Protein AF-A0A7Y5QL45-F1 (afdb_monomer)

Mean predicted aligned error: 9.16 Å

Solvent-accessible surface area (backbone atoms only — not comparable to full-atom values): 11587 Å² total; per-residue (Å²): 130,84,56,70,65,58,54,52,50,51,52,51,60,65,32,48,91,82,29,53,49,67,50,59,73,79,73,58,54,36,65,55,44,26,51,52,51,52,50,50,47,42,29,42,27,59,78,47,88,50,59,31,36,39,35,44,42,67,64,98,77,56,97,86,54,50,72,44,35,47,50,32,40,52,54,44,50,58,53,34,36,78,51,25,42,27,67,47,71,45,76,76,50,79,38,26,36,40,34,33,40,23,59,52,48,42,42,74,65,44,77,80,76,91,76,74,81,92,69,88,77,52,67,63,59,51,49,53,51,49,55,54,55,70,70,45,56,71,67,46,44,52,45,40,50,54,44,24,48,53,57,44,41,76,74,71,46,89,78,76,51,71,66,59,39,51,54,39,31,52,53,52,47,53,59,51,61,75,25,54,69,98,70,81,63,66,66,62,51,48,37,54,36,44,55,49,37,45,50,55,54,54,67,72,77,111

Nearest PDB structures (foldseek):
  1tig-assembly1_A  TM=4.987E-01  e=1.206E+00  Geobacillus stearothermophilus
  6ee1-assembly1_D  TM=6.533E-01  e=3.342E+00  Mycobacterium tuberculosis CDC1551
  6ee1-assembly1_A  TM=6.528E-01  e=4.141E+00  Mycobacterium tuberculosis CDC1551
  7oyc-assembly1_K2  TM=4.279E-01  e=2.296E+00  Xenopus laevis
  7lrd-assembly1_A  TM=4.671E-01  e=2.556E+00  Homo sapiens

Radius of gyration: 19.44 Å; Cα contacts (8 Å, |Δi|>4): 230; chains: 1; bounding box: 44×32×59 Å

Foldseek 3Di:
DPDPVVVVVVVCVQAPDLLEAEPVPPLDFLVVLLVCLLLSLLLDLLVDFFKGKYAQDAPDDDDRCSVSNVVSNVVSQVVCCLQQQFVDWDAPDHRMIITGGGHPLSNLLRPDPPPDDDDDPDPVVVVVLVVVLVPADPLLNVLLLVLLVLNVVVVVDPDDDPVSSVVSSSVSCVSSQSNDDPDDDRNVSSSSSSVRNVVVSVVVVD

Secondary structure (DSSP, 8-state):
---HHHHHHHHHHHT-SS-EEE-STT---HHHHHHHHHHHHHHHHHH--SEEEEE---SS--TT-HHHHHHHHHHHHHHHHTTTSEEEEEEEETTEEEEEEPPHHHHHHSPP-------S-HHHHHHHHHHHHHTS-HHHHHHHHHHHHHHHHHTT-SS--HHHHHHHHHHHHHHHHTT--SSS-HHHHHHHHHHHHHHHHHTTT-

pLDDT: mean 80.97, std 14.89, range [36.94, 95.88]

Sequence (206 aa):
MPDANALRALERLRFAGGRTLNLRTGLPTGDEAALRVDRWLRTKQVELSGDVLIITGRGASSLGGVPVIRESTRRVLNRLRRAGVVASYGENTPGSFVVTLAPLRDLLQAPRRRGARHTDPGAAVHADVAGAIDGLKSETLAGLRALALRAIEALGVRQPTADMVNAEMQRQFTLLASSAPGSGDPDRWLADAIARARREFEDSLA

Structure (mmCIF, N/CA/C/O backbone):
data_AF-A0A7Y5QL45-F1
#
_entry.id   AF-A0A7Y5QL45-F1
#
loop_
_atom_site.group_PDB
_atom_site.id
_atom_site.type_symbol
_atom_site.label_atom_id
_atom_site.label_alt_id
_atom_site.label_comp_id
_atom_site.label_asym_id
_atom_site.label_entity_id
_atom_site.label_seq_id
_atom_site.pdbx_PDB_ins_code
_atom_site.Cartn_x
_atom_site.Cartn_y
_atom_site.Cartn_z
_atom_site.occupancy
_atom_site.B_iso_or_equiv
_atom_site.auth_seq_id
_atom_site.auth_comp_id
_atom_site.auth_asym_id
_atom_site.auth_atom_id
_atom_site.pdbx_PDB_model_num
ATOM 1 N N . MET A 1 1 ? -5.826 -17.397 -34.651 1.00 48.81 1 MET A N 1
ATOM 2 C CA . MET A 1 1 ? -4.751 -16.650 -33.962 1.00 48.81 1 MET A CA 1
ATOM 3 C C . MET A 1 1 ? -5.301 -15.268 -33.652 1.00 48.81 1 MET A C 1
ATOM 5 O O . MET A 1 1 ? -5.690 -14.607 -34.607 1.00 48.81 1 MET A O 1
ATOM 9 N N . PRO A 1 2 ? -5.454 -14.861 -32.380 1.00 53.34 2 PRO A N 1
ATOM 10 C CA . PRO A 1 2 ? -5.863 -13.492 -32.070 1.00 53.34 2 PRO A CA 1
ATOM 11 C C . PRO A 1 2 ? -4.857 -12.499 -32.668 1.00 53.34 2 PRO A C 1
ATOM 13 O O . PRO A 1 2 ? -3.651 -12.745 -32.641 1.00 53.34 2 PRO A O 1
ATOM 16 N N . ASP A 1 3 ? -5.363 -11.408 -33.243 1.00 74.25 3 ASP A N 1
ATOM 17 C CA . ASP A 1 3 ? -4.562 -10.367 -33.887 1.00 74.25 3 ASP A CA 1
ATOM 18 C C . ASP A 1 3 ? -3.594 -9.744 -32.864 1.00 74.25 3 ASP A C 1
ATOM 20 O O . ASP A 1 3 ? -4.001 -9.253 -31.805 1.00 74.25 3 ASP A O 1
ATOM 24 N N . ALA A 1 4 ? -2.293 -9.777 -33.159 1.00 65.31 4 ALA A N 1
ATOM 25 C CA . ALA A 1 4 ? -1.246 -9.266 -32.276 1.00 65.31 4 ALA A CA 1
ATOM 26 C C . ALA A 1 4 ? -1.436 -7.773 -31.945 1.00 65.31 4 ALA A C 1
ATOM 28 O O . ALA A 1 4 ? -0.995 -7.310 -30.890 1.00 65.31 4 ALA A O 1
ATOM 29 N N . ASN A 1 5 ? -2.123 -7.022 -32.812 1.00 62.56 5 ASN A N 1
ATOM 30 C CA . ASN A 1 5 ? -2.477 -5.628 -32.557 1.00 62.56 5 ASN A CA 1
ATOM 31 C C . ASN A 1 5 ? -3.585 -5.486 -31.505 1.00 62.56 5 ASN A C 1
ATOM 33 O O . ASN A 1 5 ? -3.498 -4.600 -30.652 1.00 62.56 5 ASN A O 1
ATOM 37 N N . ALA A 1 6 ? -4.575 -6.381 -31.508 1.00 65.12 6 ALA A N 1
ATOM 38 C CA . ALA A 1 6 ? -5.646 -6.398 -30.515 1.00 65.12 6 ALA A CA 1
ATOM 39 C C . ALA A 1 6 ? -5.114 -6.769 -29.121 1.00 65.12 6 ALA A C 1
ATOM 41 O O . ALA A 1 6 ? -5.438 -6.102 -28.139 1.00 65.12 6 ALA A O 1
ATOM 42 N N . LEU A 1 7 ? -4.216 -7.757 -29.035 1.00 68.50 7 LEU A N 1
ATOM 43 C CA . LEU A 1 7 ? -3.556 -8.124 -27.774 1.00 68.50 7 LEU A CA 1
ATOM 44 C C . LEU A 1 7 ? -2.738 -6.962 -27.192 1.00 68.50 7 LEU A C 1
ATOM 46 O O . LEU A 1 7 ? -2.870 -6.641 -26.014 1.00 68.50 7 LEU A O 1
ATOM 50 N N . ARG A 1 8 ? -1.965 -6.256 -28.026 1.00 63.19 8 ARG A N 1
ATOM 51 C CA . ARG A 1 8 ? -1.209 -5.065 -27.598 1.00 63.19 8 ARG A CA 1
ATOM 52 C C . ARG A 1 8 ? -2.115 -3.915 -27.158 1.00 63.19 8 ARG A C 1
ATOM 54 O O . ARG A 1 8 ? -1.754 -3.169 -26.250 1.00 63.19 8 ARG A O 1
ATOM 61 N N . ALA A 1 9 ? -3.269 -3.733 -27.801 1.00 64.88 9 ALA A N 1
ATOM 62 C CA . ALA A 1 9 ? -4.246 -2.729 -27.388 1.00 64.88 9 ALA A CA 1
ATOM 63 C C . ALA A 1 9 ? -4.840 -3.062 -26.008 1.00 64.88 9 ALA A C 1
ATOM 65 O O . ALA A 1 9 ? -4.896 -2.187 -25.144 1.00 64.88 9 ALA A O 1
ATOM 66 N N . LEU A 1 10 ? -5.187 -4.330 -25.767 1.00 69.62 10 LEU A N 1
ATOM 67 C CA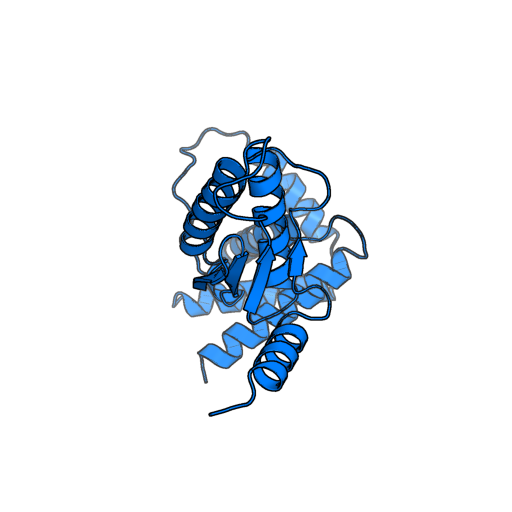 . LEU A 1 10 ? -5.678 -4.810 -24.471 1.00 69.62 10 LEU A CA 1
ATOM 68 C C . LEU A 1 10 ? -4.626 -4.675 -23.360 1.00 69.62 10 LEU A C 1
ATOM 70 O O . LEU A 1 10 ? -4.947 -4.218 -22.265 1.00 69.62 10 LEU A O 1
ATOM 74 N N . GLU A 1 11 ? -3.357 -4.984 -23.637 1.00 68.56 11 GLU A N 1
ATOM 75 C CA . GLU A 1 11 ? -2.262 -4.772 -22.679 1.00 68.56 11 GLU A CA 1
ATOM 76 C C . GLU A 1 11 ? -2.076 -3.293 -22.322 1.00 68.56 11 GLU A C 1
ATOM 78 O O . GLU A 1 11 ? -1.895 -2.950 -21.153 1.00 68.56 11 GLU A O 1
ATOM 83 N N . ARG A 1 12 ? -2.160 -2.390 -23.307 1.00 67.00 12 ARG A N 1
ATOM 84 C CA . ARG A 1 12 ? -2.081 -0.942 -23.053 1.00 67.00 12 ARG A CA 1
ATOM 85 C C . ARG A 1 12 ? -3.227 -0.459 -22.172 1.00 67.00 12 ARG A C 1
ATOM 87 O O . ARG A 1 12 ? -2.992 0.359 -21.287 1.00 67.00 12 ARG A O 1
ATOM 94 N N . LEU A 1 13 ? -4.436 -0.977 -22.387 1.00 71.62 13 LEU A N 1
ATOM 95 C CA . LEU A 1 13 ? -5.595 -0.665 -21.550 1.00 71.62 13 LEU A CA 1
ATOM 96 C C . LEU A 1 13 ? -5.424 -1.203 -20.123 1.00 71.62 13 LEU A C 1
ATOM 98 O O . LEU A 1 13 ? -5.702 -0.472 -19.174 1.00 71.62 13 LEU A O 1
ATOM 102 N N . ARG A 1 14 ? -4.889 -2.424 -19.958 1.00 74.75 14 ARG A N 1
ATOM 103 C CA . ARG A 1 14 ? -4.609 -3.033 -18.641 1.00 74.75 14 ARG A CA 1
ATOM 104 C C . ARG A 1 14 ? -3.714 -2.151 -17.764 1.00 74.75 14 ARG A C 1
ATOM 106 O O . ARG A 1 14 ? -3.934 -2.081 -16.559 1.00 74.75 14 ARG A O 1
ATOM 113 N N . PHE A 1 15 ? -2.743 -1.448 -18.355 1.00 78.31 15 PHE A N 1
ATOM 114 C CA . PHE A 1 15 ? -1.764 -0.626 -17.624 1.00 78.31 15 PHE A CA 1
ATOM 115 C C . PHE A 1 15 ? -1.956 0.897 -17.758 1.00 78.31 15 PHE A C 1
ATOM 117 O O . PHE A 1 15 ? -1.078 1.675 -17.360 1.00 78.31 15 PHE A O 1
ATOM 124 N N . ALA A 1 16 ? -3.101 1.342 -18.282 1.00 71.31 16 ALA A N 1
ATOM 125 C CA . ALA A 1 16 ? -3.455 2.755 -18.387 1.00 71.31 16 ALA A CA 1
ATOM 126 C C . ALA A 1 16 ? -3.780 3.394 -17.016 1.00 71.31 16 ALA A C 1
ATOM 128 O O . ALA A 1 16 ? -4.029 2.708 -16.019 1.00 71.31 16 ALA A O 1
ATOM 129 N N . GLY A 1 17 ? -3.787 4.733 -16.964 1.00 68.44 17 GLY A N 1
ATOM 130 C CA . GLY A 1 17 ? -4.285 5.493 -15.806 1.00 68.44 17 GLY A CA 1
ATOM 131 C C . GLY A 1 17 ? -3.397 5.428 -14.559 1.00 68.44 17 GLY A C 1
ATOM 132 O O . GLY A 1 17 ? -3.892 5.245 -13.454 1.00 68.44 17 GLY A O 1
ATOM 133 N N . GLY A 1 18 ? -2.074 5.535 -14.721 1.00 80.69 18 GLY A N 1
ATOM 134 C CA . GLY A 1 18 ? -1.137 5.562 -13.589 1.00 80.69 18 GLY A CA 1
ATOM 135 C C . GLY A 1 18 ? -0.741 4.186 -13.038 1.00 80.69 18 GLY A C 1
ATOM 136 O O . GLY A 1 18 ? -0.130 4.121 -11.974 1.00 80.69 18 GLY A O 1
ATOM 137 N N . ARG A 1 19 ? -1.039 3.096 -13.761 1.00 88.62 19 ARG A N 1
ATOM 138 C CA . ARG A 1 19 ? -0.586 1.717 -13.471 1.00 88.62 19 ARG A CA 1
ATOM 139 C C . ARG A 1 19 ? 0.763 1.363 -14.103 1.00 88.62 19 ARG A C 1
ATOM 141 O O . ARG A 1 19 ? 1.166 0.205 -14.083 1.00 88.62 19 ARG A O 1
ATOM 148 N N . THR A 1 20 ? 1.460 2.350 -14.663 1.00 90.81 20 THR A N 1
ATOM 149 C CA . THR A 1 20 ? 2.788 2.172 -15.255 1.00 90.81 20 THR A CA 1
ATOM 150 C C . THR A 1 20 ? 3.808 3.059 -14.550 1.00 90.81 20 THR A C 1
ATOM 152 O O . THR A 1 20 ? 3.646 4.278 -14.519 1.00 90.81 20 THR A O 1
ATOM 155 N N . LEU A 1 21 ? 4.882 2.457 -14.040 1.00 90.94 21 LEU A N 1
ATOM 156 C CA . LEU A 1 21 ? 6.076 3.159 -13.580 1.00 90.94 21 LEU A CA 1
ATOM 157 C C . LEU A 1 21 ? 7.161 3.049 -14.644 1.00 90.94 21 LEU A C 1
ATOM 159 O O . LEU A 1 21 ? 7.673 1.963 -14.921 1.00 90.94 21 LEU A O 1
ATOM 163 N N . ASN A 1 22 ? 7.541 4.183 -15.222 1.00 89.12 22 ASN A N 1
ATOM 164 C CA . ASN A 1 22 ? 8.622 4.237 -16.191 1.00 89.12 22 ASN A CA 1
ATOM 165 C C . ASN A 1 22 ? 9.911 4.735 -15.527 1.00 89.12 22 ASN A C 1
ATOM 167 O O . ASN A 1 22 ? 10.025 5.907 -15.191 1.00 89.12 22 ASN A O 1
ATOM 171 N N . LEU A 1 23 ? 10.891 3.848 -15.352 1.00 87.06 23 LEU A N 1
ATOM 172 C CA . LEU A 1 23 ? 12.201 4.191 -14.789 1.00 87.06 23 LEU A CA 1
ATOM 173 C C . LEU A 1 23 ? 13.194 4.666 -15.856 1.00 87.06 23 LEU A C 1
ATOM 175 O O . LEU A 1 23 ? 14.277 5.134 -15.517 1.00 87.06 23 LEU A O 1
ATOM 179 N N . ARG A 1 24 ? 12.836 4.578 -17.147 1.00 74.38 24 ARG A N 1
ATOM 180 C CA . ARG A 1 24 ? 13.668 5.084 -18.251 1.00 74.38 24 ARG A CA 1
ATOM 181 C C . ARG A 1 24 ? 13.838 6.599 -18.175 1.00 74.38 24 ARG A C 1
ATOM 183 O O . ARG A 1 24 ? 14.860 7.131 -18.601 1.00 74.38 24 ARG A O 1
ATOM 190 N N . THR A 1 25 ? 12.822 7.298 -17.684 1.00 65.75 25 THR A N 1
ATOM 191 C CA . THR A 1 25 ? 12.836 8.753 -17.566 1.00 65.75 25 THR A CA 1
ATOM 192 C C . THR A 1 25 ? 13.761 9.161 -16.418 1.00 65.75 25 THR A C 1
ATOM 194 O O . THR A 1 25 ? 13.461 8.899 -15.253 1.00 65.75 25 THR A O 1
ATOM 197 N N . GLY A 1 26 ? 14.892 9.791 -16.748 1.00 66.00 26 GLY A N 1
ATOM 198 C CA . GLY A 1 26 ? 15.804 10.404 -15.774 1.00 66.00 26 GLY A CA 1
ATOM 199 C C . GLY A 1 26 ? 17.049 9.601 -15.385 1.00 66.00 26 GLY A C 1
ATOM 200 O O . GLY A 1 26 ? 17.740 10.049 -14.482 1.00 66.00 26 GLY A O 1
ATOM 201 N N . LEU A 1 27 ? 17.338 8.463 -16.038 1.00 70.12 27 LEU A N 1
ATOM 202 C CA . LEU A 1 27 ? 18.574 7.668 -15.853 1.00 70.12 27 LEU A CA 1
ATOM 203 C C . LEU A 1 27 ? 18.973 7.442 -14.372 1.00 70.12 27 LEU A C 1
ATOM 205 O O . LEU A 1 27 ? 20.097 7.766 -13.991 1.00 70.12 27 LEU A O 1
ATOM 209 N N . PRO A 1 28 ? 18.070 6.912 -13.524 1.00 79.81 28 PRO A N 1
ATOM 210 C CA . PRO A 1 28 ? 18.360 6.748 -12.105 1.00 79.81 28 PRO A CA 1
ATOM 211 C C . PRO A 1 28 ? 19.459 5.708 -11.861 1.00 79.81 28 PRO A C 1
ATOM 213 O O . PRO A 1 28 ? 19.621 4.755 -12.631 1.00 79.81 28 PRO A O 1
ATOM 216 N N . THR A 1 29 ? 20.153 5.830 -10.732 1.00 84.25 29 THR A N 1
ATOM 217 C CA . THR A 1 29 ? 21.009 4.748 -10.226 1.00 84.25 29 THR A CA 1
ATOM 218 C C . THR A 1 29 ? 20.171 3.525 -9.828 1.00 84.25 29 THR A C 1
ATOM 220 O O . THR A 1 29 ? 18.945 3.590 -9.685 1.00 84.25 29 THR A O 1
ATOM 223 N N . GLY A 1 30 ? 20.823 2.376 -9.615 1.00 83.38 30 GLY A N 1
ATOM 224 C CA . GLY A 1 30 ? 20.142 1.164 -9.147 1.00 83.38 30 GLY A CA 1
ATOM 225 C C . GLY A 1 30 ? 19.385 1.360 -7.828 1.00 83.38 30 GLY A C 1
ATOM 226 O O . GLY A 1 30 ? 18.285 0.827 -7.675 1.00 83.38 30 GLY A O 1
ATOM 227 N N . ASP A 1 31 ? 19.942 2.144 -6.906 1.00 84.00 31 ASP A N 1
ATOM 228 C CA . ASP A 1 31 ? 19.352 2.396 -5.587 1.00 84.00 31 ASP A CA 1
ATOM 229 C C . ASP A 1 31 ? 18.189 3.389 -5.662 1.00 84.00 31 ASP A C 1
ATOM 231 O O . ASP A 1 31 ? 17.144 3.186 -5.042 1.00 84.00 31 ASP A O 1
ATOM 235 N N . GLU A 1 32 ? 18.309 4.421 -6.498 1.00 87.75 32 GLU A N 1
ATOM 236 C CA . GLU A 1 32 ? 17.210 5.349 -6.772 1.00 87.75 32 GLU A CA 1
ATOM 237 C C . GLU A 1 32 ? 16.030 4.639 -7.436 1.00 87.75 32 GLU A C 1
ATOM 239 O O . GLU A 1 32 ? 14.876 4.844 -7.051 1.00 87.75 32 GLU A O 1
ATOM 244 N N . ALA A 1 33 ? 16.307 3.767 -8.409 1.00 88.69 33 ALA A N 1
ATOM 245 C CA . ALA A 1 33 ? 15.296 2.931 -9.037 1.00 88.69 33 ALA A CA 1
ATOM 246 C C . ALA A 1 33 ? 14.613 2.020 -8.008 1.00 88.69 33 ALA A C 1
ATOM 248 O O . ALA A 1 33 ? 13.384 1.944 -7.972 1.00 88.69 33 ALA A O 1
ATOM 249 N N . ALA A 1 34 ? 15.394 1.380 -7.133 1.00 90.12 34 ALA A N 1
ATOM 250 C CA . ALA A 1 34 ? 14.878 0.535 -6.065 1.00 90.12 34 ALA A CA 1
ATOM 251 C C . ALA A 1 34 ? 13.940 1.300 -5.115 1.00 90.12 34 ALA A C 1
ATOM 253 O O . ALA A 1 34 ? 12.851 0.812 -4.802 1.00 90.12 34 ALA A O 1
ATOM 254 N N . LEU A 1 35 ? 14.329 2.506 -4.691 1.00 89.69 35 LEU A N 1
ATOM 255 C CA . LEU A 1 35 ? 13.523 3.349 -3.809 1.00 89.69 35 LEU A CA 1
ATOM 256 C C . LEU A 1 35 ? 12.227 3.816 -4.484 1.00 89.69 35 LEU A C 1
ATOM 258 O O . LEU A 1 35 ? 11.161 3.770 -3.868 1.00 89.69 35 LEU A O 1
ATOM 262 N N . ARG A 1 36 ? 12.302 4.237 -5.753 1.00 91.19 36 ARG A N 1
ATOM 263 C CA . ARG A 1 36 ? 11.124 4.652 -6.532 1.00 91.19 36 ARG A CA 1
ATOM 264 C C . ARG A 1 36 ? 10.138 3.500 -6.706 1.00 91.19 36 ARG A C 1
ATOM 266 O O . ARG A 1 36 ? 8.946 3.705 -6.504 1.00 91.19 36 ARG A O 1
ATOM 273 N N . VAL A 1 37 ? 10.628 2.300 -7.030 1.00 93.81 37 VAL A N 1
ATOM 274 C CA . VAL A 1 37 ? 9.796 1.091 -7.147 1.00 93.81 37 VAL A CA 1
ATOM 275 C C . VAL A 1 37 ? 9.134 0.747 -5.815 1.00 93.81 37 VAL A C 1
ATOM 277 O O . VAL A 1 37 ? 7.939 0.470 -5.800 1.00 93.81 37 VAL A O 1
ATOM 280 N N . ASP A 1 38 ? 9.879 0.783 -4.705 1.00 94.31 38 ASP A N 1
ATOM 281 C CA . ASP A 1 38 ? 9.332 0.472 -3.379 1.00 94.31 38 ASP A CA 1
ATOM 282 C C . ASP A 1 38 ? 8.179 1.400 -3.001 1.00 94.31 38 ASP A C 1
ATOM 284 O O . ASP A 1 38 ? 7.074 0.923 -2.738 1.00 94.31 38 ASP A O 1
ATOM 288 N N . ARG A 1 39 ? 8.419 2.715 -3.049 1.00 91.50 39 ARG A N 1
ATOM 289 C CA . ARG A 1 39 ? 7.407 3.720 -2.705 1.00 91.50 39 ARG A CA 1
ATOM 290 C C . ARG A 1 39 ? 6.190 3.605 -3.610 1.00 91.50 39 ARG A C 1
ATOM 292 O O . ARG A 1 39 ? 5.068 3.531 -3.127 1.00 91.50 39 ARG A O 1
ATOM 299 N N . TRP A 1 40 ? 6.418 3.525 -4.920 1.00 93.44 40 TRP A N 1
ATOM 300 C CA . TRP A 1 40 ? 5.329 3.484 -5.884 1.00 93.44 40 TRP A CA 1
ATOM 301 C C . TRP A 1 40 ? 4.456 2.238 -5.725 1.00 93.44 40 TRP A C 1
ATOM 303 O O . TRP A 1 40 ? 3.237 2.363 -5.725 1.00 93.44 40 TRP A O 1
ATOM 313 N N . LEU A 1 41 ? 5.038 1.048 -5.534 1.00 94.38 41 LEU A N 1
ATOM 314 C CA . LEU A 1 41 ? 4.250 -0.177 -5.356 1.00 94.38 41 LEU A CA 1
ATOM 315 C C . LEU A 1 41 ? 3.442 -0.177 -4.057 1.00 94.38 41 LEU A C 1
ATOM 317 O O . LEU A 1 41 ? 2.316 -0.664 -4.059 1.00 94.38 41 LEU A O 1
ATOM 321 N N . ARG A 1 42 ? 3.975 0.397 -2.975 1.00 92.62 42 ARG A N 1
ATOM 322 C CA . ARG A 1 42 ? 3.235 0.563 -1.715 1.00 92.62 42 ARG A CA 1
ATOM 323 C C . ARG A 1 42 ? 2.046 1.499 -1.875 1.00 92.62 42 ARG A C 1
ATOM 325 O O . ARG A 1 42 ? 0.937 1.147 -1.489 1.00 92.62 42 ARG A O 1
ATOM 332 N N . THR A 1 43 ? 2.255 2.648 -2.513 1.00 91.06 43 THR A N 1
ATOM 333 C CA . THR A 1 43 ? 1.163 3.569 -2.837 1.00 91.06 43 THR A CA 1
ATOM 334 C C . THR A 1 43 ? 0.126 2.891 -3.731 1.00 91.06 43 THR A C 1
ATOM 336 O O . THR A 1 43 ? -1.065 2.956 -3.443 1.00 91.06 43 THR A O 1
ATOM 339 N N . LYS A 1 44 ? 0.556 2.165 -4.774 1.00 92.50 44 LYS A N 1
ATOM 340 C CA . LYS A 1 44 ? -0.367 1.476 -5.684 1.00 92.50 44 LYS A CA 1
ATOM 341 C C . LYS A 1 44 ? -1.151 0.370 -4.994 1.00 92.50 44 LYS A C 1
ATOM 343 O O . LYS A 1 44 ? -2.342 0.281 -5.241 1.00 92.50 44 LYS A O 1
ATOM 348 N N . GLN A 1 45 ? -0.542 -0.400 -4.098 1.00 91.69 45 GLN A N 1
ATOM 349 C CA . GLN A 1 45 ? -1.271 -1.390 -3.304 1.00 91.69 45 GLN A CA 1
ATOM 350 C C . GLN A 1 45 ? -2.428 -0.757 -2.521 1.00 91.69 45 GLN A C 1
ATOM 352 O O . GLN A 1 45 ? -3.509 -1.333 -2.435 1.00 91.69 45 GLN A O 1
ATOM 357 N N . VAL A 1 46 ? -2.214 0.438 -1.966 1.00 87.50 46 VAL A N 1
ATOM 358 C CA . VAL A 1 46 ? -3.274 1.150 -1.253 1.00 87.50 46 VAL A CA 1
ATOM 359 C C . VAL A 1 46 ? -4.311 1.717 -2.217 1.00 87.50 46 VAL A C 1
ATOM 361 O O . VAL A 1 46 ? -5.497 1.633 -1.926 1.00 87.50 46 VAL A O 1
ATOM 364 N N . GLU A 1 47 ? -3.902 2.292 -3.348 1.00 85.75 47 GLU A N 1
ATOM 365 C CA . GLU A 1 47 ? -4.797 2.977 -4.291 1.00 85.75 47 GLU A CA 1
ATOM 366 C C . GLU A 1 47 ? -5.660 2.036 -5.140 1.00 85.75 47 GLU A C 1
ATOM 368 O O . GLU A 1 47 ? -6.767 2.411 -5.534 1.00 85.75 47 GLU A O 1
ATOM 373 N N . LEU A 1 48 ? -5.164 0.847 -5.479 1.00 78.56 48 LEU A N 1
ATOM 374 C CA . LEU A 1 48 ? -5.805 -0.040 -6.444 1.00 78.56 48 LEU A CA 1
ATOM 375 C C . LEU A 1 48 ? -5.464 -1.511 -6.209 1.00 78.56 48 LEU A C 1
ATOM 377 O O . LEU A 1 48 ? -4.369 -1.861 -5.784 1.00 78.56 48 LEU A O 1
ATOM 381 N N . SER A 1 49 ? -6.399 -2.382 -6.578 1.00 67.56 49 SER A N 1
ATOM 382 C CA . SER A 1 49 ? -6.150 -3.811 -6.741 1.00 67.56 49 SER A CA 1
ATOM 383 C C . SER A 1 49 ? -5.826 -4.122 -8.207 1.00 67.56 49 SER A C 1
ATOM 385 O O . SER A 1 49 ? -6.345 -3.480 -9.129 1.00 67.56 49 SER A O 1
ATOM 387 N N . GLY A 1 50 ? -4.943 -5.098 -8.430 1.00 81.88 50 GLY A N 1
ATOM 388 C CA . GLY A 1 50 ? -4.639 -5.636 -9.758 1.00 81.88 50 GLY A CA 1
ATOM 389 C C . GLY A 1 50 ? -3.197 -5.436 -10.219 1.00 81.88 50 GLY A C 1
ATOM 390 O O . GLY A 1 50 ? -2.278 -5.251 -9.418 1.00 81.88 50 GLY A O 1
ATOM 391 N N . ASP A 1 51 ? -3.002 -5.537 -11.533 1.00 90.56 51 ASP A N 1
ATOM 392 C CA . ASP A 1 51 ? -1.668 -5.565 -12.123 1.00 90.56 51 ASP A CA 1
ATOM 393 C C . ASP A 1 51 ? -1.140 -4.179 -12.476 1.00 90.56 51 ASP A C 1
ATOM 395 O O . ASP A 1 51 ? -1.858 -3.298 -12.955 1.00 90.56 51 ASP A O 1
ATOM 399 N N . VAL A 1 52 ? 0.167 -4.028 -12.307 1.00 94.00 52 VAL A N 1
ATOM 400 C CA . VAL A 1 52 ? 0.918 -2.836 -12.676 1.00 94.00 52 VAL A CA 1
ATOM 401 C C . VAL A 1 52 ? 2.136 -3.200 -13.518 1.00 94.00 52 VAL A C 1
ATOM 403 O O . VAL A 1 52 ? 2.658 -4.314 -13.450 1.00 94.00 52 VAL A O 1
ATOM 406 N N . LEU A 1 53 ? 2.596 -2.245 -14.320 1.00 92.44 53 LEU A N 1
ATOM 407 C CA . LEU A 1 53 ? 3.741 -2.393 -15.209 1.00 92.44 53 LEU A CA 1
ATOM 408 C C . LEU A 1 53 ? 4.907 -1.534 -14.720 1.00 92.44 53 LEU A C 1
ATOM 410 O O . LEU A 1 53 ? 4.760 -0.335 -14.496 1.00 92.44 53 LEU A O 1
ATOM 414 N N . ILE A 1 54 ? 6.091 -2.128 -14.611 1.00 92.44 54 ILE A N 1
ATOM 415 C CA . ILE A 1 54 ? 7.345 -1.413 -14.357 1.00 92.44 54 ILE A CA 1
ATOM 416 C C . ILE A 1 54 ? 8.221 -1.537 -15.595 1.00 92.44 54 ILE A C 1
ATOM 418 O O . ILE A 1 54 ? 8.530 -2.644 -16.024 1.00 92.44 54 ILE A O 1
ATOM 422 N N . ILE A 1 55 ? 8.662 -0.413 -16.149 1.00 89.06 55 ILE A N 1
ATOM 423 C CA . ILE A 1 55 ? 9.553 -0.367 -17.311 1.00 89.06 55 ILE A CA 1
ATOM 424 C C . ILE A 1 55 ? 10.946 0.046 -16.831 1.00 89.06 55 ILE A C 1
ATOM 426 O O . ILE A 1 55 ? 11.129 1.167 -16.359 1.00 89.06 55 ILE A O 1
ATOM 430 N N . THR A 1 56 ? 11.925 -0.854 -16.954 1.00 85.12 56 THR A N 1
ATOM 431 C CA . THR A 1 56 ? 13.317 -0.660 -16.506 1.00 85.12 56 THR A CA 1
ATOM 432 C C . THR A 1 56 ? 14.274 -0.264 -17.642 1.00 85.12 56 THR A C 1
ATOM 434 O O . THR A 1 56 ? 15.328 0.300 -17.362 1.00 85.12 56 THR A O 1
ATOM 437 N N . GLY A 1 57 ? 13.908 -0.482 -18.917 1.00 74.38 57 GLY A N 1
ATOM 438 C CA . GLY A 1 57 ? 14.702 -0.105 -20.107 1.00 74.38 57 GLY A CA 1
ATOM 439 C C . GLY A 1 57 ? 15.267 -1.301 -20.900 1.00 74.38 57 GLY A C 1
ATOM 440 O O . GLY A 1 57 ? 15.123 -2.437 -20.481 1.00 74.38 57 GLY A O 1
ATOM 441 N N . ARG A 1 58 ? 15.892 -1.084 -22.074 1.00 60.69 58 ARG A N 1
ATOM 442 C CA . ARG A 1 58 ? 16.257 -2.173 -23.020 1.00 60.69 58 ARG A CA 1
ATOM 443 C C . ARG A 1 58 ? 17.379 -3.088 -22.505 1.00 60.69 58 ARG A C 1
ATOM 445 O O . ARG A 1 58 ? 18.461 -2.614 -22.176 1.00 60.69 58 ARG A O 1
ATOM 452 N N . GLY A 1 59 ? 17.148 -4.401 -22.539 1.00 53.44 59 GLY A N 1
ATOM 453 C CA . GLY A 1 59 ? 18.153 -5.423 -22.240 1.00 53.44 59 GLY A CA 1
ATOM 454 C C . GLY A 1 59 ? 19.422 -5.348 -23.109 1.00 53.44 59 GLY A C 1
ATOM 455 O O . GLY A 1 59 ? 19.384 -4.961 -24.273 1.00 53.44 59 GLY A O 1
ATOM 456 N N . ALA A 1 60 ? 20.538 -5.743 -22.489 1.00 42.12 60 ALA A N 1
ATOM 457 C CA . ALA A 1 60 ? 21.842 -6.131 -23.045 1.00 42.12 60 ALA A CA 1
ATOM 458 C C . ALA A 1 60 ? 22.688 -5.144 -23.886 1.00 42.12 60 ALA A C 1
ATOM 460 O O . ALA A 1 60 ? 23.856 -5.453 -24.107 1.00 42.12 60 ALA A O 1
ATOM 461 N N . SER A 1 61 ? 22.220 -3.965 -24.322 1.00 46.06 61 SER A N 1
ATOM 462 C CA . SER A 1 61 ? 23.063 -3.089 -25.181 1.00 46.06 61 SER A CA 1
ATOM 463 C C . SER A 1 61 ? 22.883 -1.581 -24.977 1.00 46.06 61 SER A C 1
ATOM 465 O O . SER A 1 61 ? 22.665 -0.830 -25.925 1.00 46.06 61 SER A O 1
ATOM 467 N N . SER A 1 62 ? 22.988 -1.100 -23.740 1.00 44.56 62 SER A N 1
ATOM 468 C CA . SER A 1 62 ? 23.031 0.342 -23.453 1.00 44.56 62 SER A CA 1
ATOM 469 C C . SER A 1 62 ? 24.335 0.732 -22.755 1.00 44.56 62 SER A C 1
ATOM 471 O O . SER A 1 62 ? 24.625 0.215 -21.673 1.00 44.56 62 SER A O 1
ATOM 473 N N . LEU A 1 63 ? 25.061 1.698 -23.320 1.00 44.97 63 LEU A N 1
ATOM 474 C CA . LEU A 1 63 ? 26.022 2.523 -22.583 1.00 44.97 63 LEU A CA 1
ATOM 475 C C . LEU A 1 63 ? 25.293 3.136 -21.370 1.00 44.97 63 LEU A C 1
ATOM 477 O O . LEU A 1 63 ? 24.328 3.872 -21.563 1.00 44.97 63 LEU A O 1
ATOM 481 N N . GLY A 1 64 ? 25.692 2.781 -20.139 1.00 52.97 64 GLY A N 1
ATOM 482 C CA . GLY A 1 64 ? 25.157 3.399 -18.910 1.00 52.97 64 GLY A CA 1
ATOM 483 C C . GLY A 1 64 ? 24.434 2.507 -17.881 1.00 52.97 64 GLY A C 1
ATOM 484 O O . GLY A 1 64 ? 23.809 3.050 -16.981 1.00 52.97 64 GLY A O 1
ATOM 485 N N . GLY A 1 65 ? 24.505 1.167 -17.942 1.00 55.66 65 GLY A N 1
ATOM 486 C CA . GLY A 1 65 ? 24.199 0.340 -16.751 1.00 55.66 65 GLY A CA 1
ATOM 487 C C . GLY A 1 65 ? 22.764 -0.194 -16.565 1.00 55.66 65 GLY A C 1
ATOM 488 O O . GLY A 1 65 ? 22.385 -0.538 -15.448 1.00 55.66 65 GLY A O 1
ATOM 489 N N . VAL A 1 66 ? 21.976 -0.382 -17.631 1.00 54.47 66 VAL A N 1
ATOM 490 C CA . VAL A 1 66 ? 20.635 -1.025 -17.573 1.00 54.47 66 VAL A CA 1
ATOM 491 C C . VAL A 1 66 ? 20.576 -2.405 -16.868 1.00 54.47 66 VAL A C 1
ATOM 493 O O . VAL A 1 66 ? 19.556 -2.682 -16.226 1.00 54.47 66 VAL A O 1
ATOM 496 N N . PRO A 1 67 ? 21.622 -3.263 -16.870 1.00 59.78 67 PRO A N 1
ATOM 497 C CA . PRO A 1 67 ? 21.624 -4.482 -16.052 1.00 59.78 67 PRO A CA 1
ATOM 498 C C . PRO A 1 67 ? 21.431 -4.215 -14.550 1.00 59.78 67 PRO A C 1
ATOM 500 O O . PRO A 1 67 ? 20.806 -5.019 -13.859 1.00 59.78 67 PRO A O 1
ATOM 503 N N . VAL A 1 68 ? 21.901 -3.063 -14.059 1.00 77.19 68 VAL A N 1
ATOM 504 C CA . VAL A 1 68 ? 21.831 -2.682 -12.643 1.00 77.19 68 VAL A CA 1
ATOM 505 C C . VAL A 1 68 ? 20.396 -2.336 -12.242 1.00 77.19 68 VAL A C 1
ATOM 507 O O . VAL A 1 68 ? 19.906 -2.862 -11.249 1.00 77.19 68 VAL A O 1
ATOM 510 N N . ILE A 1 69 ? 19.673 -1.534 -13.033 1.00 84.44 69 ILE A N 1
ATOM 511 C CA . ILE A 1 69 ? 18.284 -1.136 -12.718 1.00 84.44 69 ILE A CA 1
ATOM 512 C C . ILE A 1 69 ? 17.348 -2.348 -12.718 1.00 84.44 69 ILE A C 1
ATOM 514 O O . ILE A 1 69 ? 16.515 -2.498 -11.818 1.00 84.44 69 ILE A O 1
ATOM 518 N N . ARG A 1 70 ? 17.477 -3.227 -13.720 1.00 86.44 70 ARG A N 1
ATOM 519 C CA . ARG A 1 70 ? 16.669 -4.451 -13.812 1.00 86.44 70 ARG A CA 1
ATOM 520 C C . ARG A 1 70 ? 16.894 -5.347 -12.597 1.00 86.44 70 ARG A C 1
ATOM 522 O O . ARG A 1 70 ? 15.925 -5.800 -11.989 1.00 86.44 70 ARG A O 1
ATOM 529 N N . GLU A 1 71 ? 18.152 -5.578 -12.231 1.00 87.50 71 GLU A N 1
ATOM 530 C CA . GLU A 1 71 ? 18.500 -6.421 -11.091 1.00 87.50 71 GLU A CA 1
ATOM 531 C C . GLU A 1 71 ? 18.070 -5.793 -9.757 1.00 87.50 71 GLU A C 1
ATOM 533 O O . GLU A 1 71 ? 17.457 -6.473 -8.931 1.00 87.50 71 GLU A O 1
ATOM 538 N N . SER A 1 72 ? 18.291 -4.491 -9.564 1.00 89.62 72 SER A N 1
ATOM 539 C CA . SER A 1 72 ? 17.816 -3.766 -8.380 1.00 89.62 72 SER A CA 1
ATOM 540 C C . SER A 1 72 ? 16.295 -3.830 -8.246 1.00 89.62 72 SER A C 1
ATOM 542 O O . SER A 1 72 ? 15.780 -4.118 -7.164 1.00 89.62 72 SER A O 1
ATOM 544 N N . THR A 1 73 ? 15.565 -3.669 -9.354 1.00 91.50 73 THR A N 1
ATOM 545 C CA . THR A 1 73 ? 14.102 -3.804 -9.383 1.00 91.50 73 THR A CA 1
ATOM 546 C C . THR A 1 73 ? 13.681 -5.215 -8.973 1.00 91.50 73 THR A C 1
ATOM 548 O O . THR A 1 73 ? 12.847 -5.372 -8.083 1.00 91.50 73 THR A O 1
ATOM 551 N N . ARG A 1 74 ? 14.310 -6.260 -9.528 1.00 92.31 74 ARG A N 1
ATOM 552 C CA . ARG A 1 74 ? 14.034 -7.660 -9.159 1.00 92.31 74 ARG A CA 1
ATOM 553 C C . ARG A 1 74 ? 14.263 -7.926 -7.666 1.00 92.31 74 ARG A C 1
ATOM 555 O O . ARG A 1 74 ? 13.450 -8.590 -7.020 1.00 92.31 74 ARG A O 1
ATOM 562 N N . ARG A 1 75 ? 15.344 -7.394 -7.084 1.00 93.06 75 ARG A N 1
ATOM 563 C CA . ARG A 1 75 ? 15.627 -7.513 -5.639 1.00 93.06 75 ARG A CA 1
ATOM 564 C C . ARG A 1 75 ? 14.540 -6.855 -4.791 1.00 93.06 75 ARG A C 1
ATOM 566 O O . ARG A 1 75 ? 14.099 -7.452 -3.806 1.00 93.06 75 ARG A O 1
ATOM 573 N N . VAL A 1 76 ? 14.078 -5.668 -5.185 1.00 94.81 76 VAL A N 1
ATOM 574 C CA . VAL A 1 76 ? 12.970 -4.979 -4.509 1.00 94.81 76 VAL A CA 1
ATOM 575 C C . VAL A 1 76 ? 11.672 -5.770 -4.620 1.00 94.81 76 VAL A C 1
ATOM 577 O O . VAL A 1 76 ? 11.034 -5.990 -3.595 1.00 94.81 76 VAL A O 1
ATOM 580 N N . LEU A 1 77 ? 11.323 -6.285 -5.801 1.00 95.62 77 LEU A N 1
ATOM 581 C CA . LEU A 1 77 ? 10.118 -7.100 -5.994 1.00 95.62 77 LEU A CA 1
ATOM 582 C C . LEU A 1 77 ? 10.120 -8.350 -5.102 1.00 95.62 77 LEU A C 1
ATOM 584 O O . LEU A 1 77 ? 9.125 -8.643 -4.442 1.00 95.62 77 LEU A O 1
ATOM 588 N N . ASN A 1 78 ? 11.259 -9.038 -4.976 1.00 94.50 78 ASN A N 1
ATOM 589 C CA . ASN A 1 78 ? 11.395 -10.168 -4.050 1.00 94.50 78 ASN A CA 1
ATOM 590 C C . ASN A 1 78 ? 11.212 -9.763 -2.580 1.00 94.50 78 ASN A C 1
ATOM 592 O O . ASN A 1 78 ? 10.608 -10.502 -1.801 1.00 94.50 78 ASN A O 1
ATOM 596 N N . ARG A 1 79 ? 11.736 -8.600 -2.179 1.00 93.12 79 ARG A N 1
ATOM 597 C CA . ARG A 1 79 ? 11.559 -8.073 -0.819 1.00 93.12 79 ARG A CA 1
ATOM 598 C C . ARG A 1 79 ? 10.100 -7.709 -0.545 1.00 93.12 79 ARG A C 1
ATOM 600 O O . ARG A 1 79 ? 9.607 -8.035 0.531 1.00 93.12 79 ARG A O 1
ATOM 607 N N . LEU A 1 80 ? 9.435 -7.067 -1.501 1.00 93.12 80 LEU A N 1
ATOM 608 C CA . LEU A 1 80 ? 8.039 -6.644 -1.406 1.00 93.12 80 LEU A CA 1
ATOM 609 C C . LEU A 1 80 ? 7.060 -7.816 -1.435 1.00 93.12 80 LEU A C 1
ATOM 611 O O . LEU A 1 80 ? 6.052 -7.773 -0.735 1.00 93.12 80 LEU A O 1
ATOM 615 N N . ARG A 1 81 ? 7.397 -8.900 -2.142 1.00 92.75 81 ARG A N 1
ATOM 616 C CA . ARG A 1 81 ? 6.629 -10.148 -2.092 1.00 92.75 81 ARG A CA 1
ATOM 617 C C . ARG A 1 81 ? 6.591 -10.741 -0.687 1.00 92.75 81 ARG A C 1
ATOM 619 O O . ARG A 1 81 ? 5.532 -11.077 -0.178 1.00 92.75 81 ARG A O 1
ATOM 626 N N . ARG A 1 82 ? 7.739 -10.779 -0.003 1.00 88.75 82 ARG A N 1
ATOM 627 C CA . ARG A 1 82 ? 7.816 -11.222 1.404 1.00 88.75 82 ARG A CA 1
ATOM 628 C C . ARG A 1 82 ? 7.156 -10.253 2.389 1.00 88.75 82 ARG A C 1
ATOM 630 O O . ARG A 1 82 ? 6.946 -10.622 3.536 1.00 88.75 82 ARG A O 1
ATOM 637 N N . ALA A 1 83 ? 6.910 -9.012 1.976 1.00 86.44 83 ALA A N 1
ATOM 638 C CA . ALA A 1 83 ? 6.289 -7.983 2.802 1.00 86.44 83 ALA A CA 1
ATOM 639 C C . ALA A 1 83 ? 4.771 -7.872 2.584 1.00 86.44 83 ALA A C 1
ATOM 641 O O . ALA A 1 83 ? 4.171 -6.963 3.145 1.00 86.44 83 ALA A O 1
ATOM 642 N N . GLY A 1 84 ? 4.172 -8.741 1.760 1.00 88.62 84 GLY A N 1
ATOM 643 C CA . GLY A 1 84 ? 2.739 -8.703 1.469 1.00 88.62 84 GLY A CA 1
ATOM 644 C C . GLY A 1 84 ? 2.315 -7.523 0.595 1.00 88.62 84 GLY A C 1
ATOM 645 O O . GLY A 1 84 ? 1.157 -7.146 0.644 1.00 88.62 84 GLY A O 1
ATOM 646 N N . VAL A 1 85 ? 3.233 -6.918 -0.174 1.00 91.94 85 VAL A N 1
ATOM 647 C CA . VAL A 1 85 ? 2.925 -5.820 -1.120 1.00 91.94 85 VAL A CA 1
ATOM 648 C C .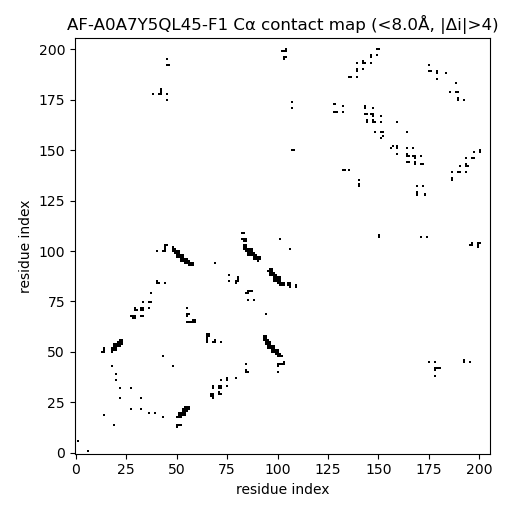 VAL A 1 85 ? 2.710 -6.346 -2.541 1.00 91.94 85 VAL A C 1
ATOM 650 O O . VAL A 1 85 ? 1.872 -5.857 -3.294 1.00 91.94 85 VAL A O 1
ATOM 653 N N . VAL A 1 86 ? 3.474 -7.371 -2.918 1.00 94.31 86 VAL A N 1
ATOM 654 C CA . VAL A 1 86 ? 3.426 -8.007 -4.240 1.00 94.31 86 VAL A CA 1
ATOM 655 C C . VAL A 1 86 ? 2.968 -9.450 -4.073 1.00 94.31 86 VAL A C 1
ATOM 657 O O . VAL A 1 86 ? 3.595 -10.200 -3.330 1.00 94.31 86 VAL A O 1
ATOM 660 N N . ALA A 1 87 ? 1.933 -9.870 -4.793 1.00 93.06 87 ALA A N 1
ATOM 661 C CA . ALA A 1 87 ? 1.524 -11.273 -4.835 1.00 93.06 87 ALA A CA 1
ATOM 662 C C . ALA A 1 87 ? 2.469 -12.079 -5.744 1.00 93.06 87 ALA A C 1
ATOM 664 O O . ALA A 1 87 ? 3.074 -13.081 -5.340 1.00 93.06 87 ALA A O 1
ATOM 665 N N . SER A 1 88 ? 2.667 -11.584 -6.965 1.00 94.19 88 SER A N 1
ATOM 666 C CA . SER A 1 88 ? 3.517 -12.196 -7.988 1.00 94.19 88 SER A CA 1
ATOM 667 C C . SER A 1 88 ? 4.095 -11.150 -8.931 1.00 94.19 88 SER A C 1
ATOM 669 O O . SER A 1 88 ? 3.579 -10.043 -9.051 1.00 94.19 88 SER A O 1
ATOM 671 N N . TYR A 1 89 ? 5.175 -11.500 -9.623 1.00 95.69 89 TYR A N 1
ATOM 672 C CA . TYR A 1 89 ? 5.679 -10.704 -10.734 1.00 95.69 89 TYR A CA 1
ATOM 673 C C . TYR A 1 89 ? 6.341 -11.600 -11.777 1.00 95.69 89 TYR A C 1
ATOM 675 O O . TYR A 1 89 ? 6.840 -12.679 -11.454 1.00 95.69 89 TYR A O 1
ATOM 683 N N . GLY A 1 90 ? 6.367 -11.127 -13.017 1.00 90.81 90 GLY A N 1
ATOM 684 C CA . GLY A 1 90 ? 7.026 -11.779 -14.140 1.00 90.81 90 GLY A CA 1
ATOM 685 C C . GLY A 1 90 ? 7.544 -10.748 -15.132 1.00 90.81 90 GLY A C 1
ATOM 686 O O . GLY A 1 90 ? 7.067 -9.614 -15.175 1.00 90.81 90 GLY A O 1
ATOM 687 N N . GLU A 1 91 ? 8.554 -11.119 -15.911 1.00 86.38 91 GLU A N 1
ATOM 688 C CA . GLU A 1 91 ? 9.016 -10.271 -17.007 1.00 86.38 91 GLU A CA 1
ATOM 689 C C . GLU A 1 91 ? 8.044 -10.397 -18.184 1.00 86.38 91 GLU A C 1
ATOM 691 O O . GLU A 1 91 ? 7.740 -11.505 -18.617 1.00 86.38 91 GLU A O 1
ATOM 696 N N . ASN A 1 92 ? 7.5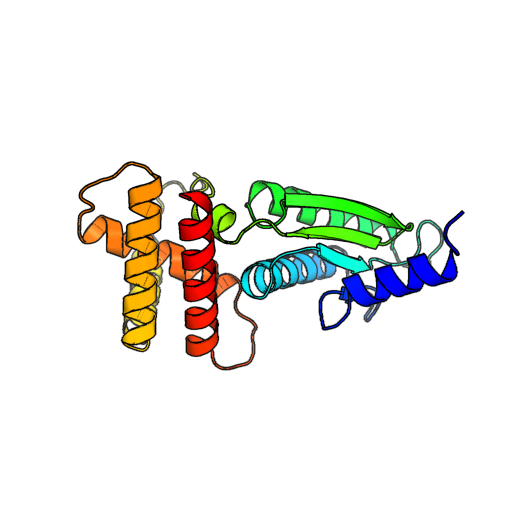38 -9.264 -18.673 1.00 78.94 92 ASN A N 1
ATOM 697 C CA . ASN A 1 92 ? 6.588 -9.237 -19.791 1.00 78.94 92 ASN A CA 1
ATOM 698 C C . ASN A 1 92 ? 7.308 -9.113 -21.136 1.00 78.94 92 ASN A C 1
ATOM 700 O O . ASN A 1 92 ? 7.021 -9.817 -22.095 1.00 78.94 92 ASN A O 1
ATOM 704 N N . THR A 1 93 ? 8.300 -8.227 -21.188 1.00 77.25 93 THR A N 1
ATOM 705 C CA . THR A 1 93 ? 9.272 -8.103 -22.282 1.00 77.25 93 THR A CA 1
ATOM 706 C C . THR A 1 93 ? 10.637 -7.758 -21.688 1.00 77.25 93 THR A C 1
ATOM 708 O O . THR A 1 93 ? 10.658 -7.219 -20.573 1.00 77.25 93 THR A O 1
ATOM 711 N N . PRO A 1 94 ? 11.761 -8.012 -22.391 1.00 79.00 94 PRO A N 1
ATOM 712 C CA . PRO A 1 94 ? 13.091 -7.657 -21.906 1.00 79.00 94 PRO A CA 1
ATOM 713 C C . PRO A 1 94 ? 13.150 -6.211 -21.410 1.00 79.00 94 PRO A C 1
ATOM 715 O O . PRO A 1 94 ? 13.056 -5.274 -22.207 1.00 79.00 94 PRO A O 1
ATOM 718 N N . GLY A 1 95 ? 13.305 -6.035 -20.094 1.00 80.38 95 GLY A N 1
ATOM 719 C CA . GLY A 1 95 ? 13.300 -4.701 -19.489 1.00 80.38 95 GLY A CA 1
ATOM 720 C C . GLY A 1 95 ? 11.959 -4.186 -18.969 1.00 80.38 95 GLY A C 1
ATOM 721 O O . GLY A 1 95 ? 11.782 -2.973 -18.819 1.00 80.38 95 GLY A O 1
ATOM 722 N N . SER A 1 96 ? 10.999 -5.073 -18.712 1.00 87.44 96 SER A N 1
ATOM 723 C CA . SER A 1 96 ? 9.722 -4.710 -18.096 1.00 87.44 96 SER A CA 1
ATOM 724 C C . SER A 1 96 ? 9.156 -5.825 -17.224 1.00 87.44 96 SER A C 1
ATOM 726 O O . SER A 1 96 ? 9.166 -6.989 -17.612 1.00 87.44 96 SER A O 1
ATOM 728 N N . PHE A 1 97 ? 8.608 -5.466 -16.069 1.00 91.88 97 PHE A N 1
ATOM 729 C CA . PHE A 1 97 ? 7.954 -6.398 -15.157 1.00 91.88 97 PHE A CA 1
ATOM 730 C C . PHE A 1 97 ? 6.464 -6.102 -15.075 1.00 91.88 97 PHE A C 1
ATOM 732 O O . PHE A 1 97 ? 6.078 -4.960 -14.832 1.00 91.88 97 PHE A O 1
ATOM 739 N N . VAL A 1 98 ? 5.644 -7.137 -15.221 1.00 93.75 98 VAL A N 1
ATOM 740 C CA . VAL A 1 98 ? 4.249 -7.108 -14.783 1.00 93.75 98 VAL A CA 1
ATOM 741 C C . VAL A 1 98 ? 4.214 -7.619 -13.354 1.00 93.75 98 VAL A C 1
ATOM 743 O O . VAL A 1 98 ? 4.793 -8.661 -13.040 1.00 93.75 98 VAL A O 1
ATOM 746 N N . VAL A 1 99 ? 3.581 -6.848 -12.481 1.00 94.94 99 VAL A N 1
ATOM 747 C CA . VAL A 1 99 ? 3.519 -7.089 -11.043 1.00 94.94 99 VAL A CA 1
ATOM 748 C C . VAL A 1 99 ? 2.056 -7.145 -10.641 1.00 94.94 99 VAL A C 1
ATOM 750 O O . VAL A 1 99 ? 1.327 -6.181 -10.851 1.00 94.94 99 VAL A O 1
ATOM 753 N N . THR A 1 100 ? 1.645 -8.248 -10.034 1.00 94.12 100 THR A N 1
ATOM 754 C CA . THR A 1 100 ? 0.334 -8.389 -9.403 1.00 94.12 100 THR A CA 1
ATOM 755 C C . THR A 1 100 ? 0.459 -7.933 -7.957 1.00 94.12 100 THR A C 1
ATOM 757 O O . THR A 1 100 ? 1.240 -8.506 -7.187 1.00 94.12 100 THR A O 1
ATOM 760 N N . LEU A 1 101 ? -0.272 -6.883 -7.586 1.00 93.94 101 LEU A N 1
ATOM 761 C CA . LEU A 1 101 ? -0.289 -6.375 -6.215 1.00 93.94 101 LEU A CA 1
ATOM 762 C C . LEU A 1 101 ? -1.012 -7.364 -5.297 1.00 93.94 101 LEU A C 1
ATOM 764 O O . LEU A 1 101 ? -1.996 -7.988 -5.693 1.00 93.94 101 LEU A O 1
ATOM 768 N N . ALA A 1 102 ? -0.503 -7.518 -4.079 1.00 91.00 102 ALA A N 1
ATOM 769 C CA . ALA A 1 102 ? -1.208 -8.276 -3.055 1.00 91.00 102 ALA A CA 1
ATOM 770 C C . ALA A 1 102 ? -2.385 -7.449 -2.505 1.00 91.00 102 ALA A C 1
ATOM 772 O O . ALA A 1 102 ? -2.279 -6.219 -2.465 1.00 91.00 102 ALA A O 1
ATOM 773 N N . PRO A 1 103 ? -3.472 -8.088 -2.042 1.00 88.75 103 PRO A N 1
ATOM 774 C CA . PRO A 1 103 ? -4.508 -7.417 -1.260 1.00 88.75 103 PRO A CA 1
ATOM 775 C C . PRO A 1 103 ? -3.898 -6.599 -0.113 1.00 88.75 103 PRO A C 1
ATOM 777 O O . PRO A 1 103 ? -2.919 -7.021 0.508 1.00 88.75 103 PRO A O 1
ATOM 780 N N . LEU A 1 104 ? -4.462 -5.432 0.187 1.00 86.56 104 LEU A N 1
ATOM 781 C CA . LEU A 1 104 ? -4.032 -4.598 1.308 1.00 86.56 104 LEU A CA 1
ATOM 782 C C . LEU A 1 104 ? -4.108 -5.347 2.651 1.00 86.56 104 LEU A C 1
ATOM 784 O O . LEU A 1 104 ? -3.244 -5.153 3.507 1.00 86.56 104 LEU A O 1
ATOM 788 N N . ARG A 1 105 ? -5.070 -6.261 2.834 1.00 85.31 105 ARG A N 1
ATOM 789 C CA . ARG A 1 105 ? -5.133 -7.118 4.034 1.00 85.31 105 ARG A CA 1
ATOM 790 C C . ARG A 1 105 ? -3.864 -7.953 4.252 1.00 85.31 105 ARG A C 1
ATOM 792 O O . ARG A 1 105 ? -3.493 -8.165 5.403 1.00 85.31 105 ARG A O 1
ATOM 799 N N . ASP A 1 106 ? -3.160 -8.368 3.198 1.00 86.31 106 ASP A N 1
ATOM 800 C CA . ASP A 1 106 ? -1.954 -9.197 3.322 1.00 86.31 106 ASP A CA 1
ATOM 801 C C . ASP A 1 106 ? -0.807 -8.388 3.943 1.00 86.31 106 ASP A C 1
ATOM 803 O O . ASP A 1 106 ? -0.049 -8.905 4.764 1.00 86.31 106 ASP A O 1
ATOM 807 N N . LEU A 1 107 ? -0.716 -7.090 3.623 1.00 84.00 107 LEU A N 1
ATOM 808 C CA . LEU A 1 107 ? 0.205 -6.161 4.283 1.00 84.00 107 LEU A CA 1
ATOM 809 C C . LEU A 1 107 ? -0.134 -6.022 5.775 1.00 84.00 107 LEU A C 1
ATOM 811 O O . LEU A 1 107 ? 0.758 -6.018 6.626 1.00 84.00 107 LEU A O 1
ATOM 815 N N . LEU A 1 108 ? -1.426 -5.931 6.100 1.00 83.69 108 LEU A N 1
ATOM 816 C CA . LEU A 1 108 ? -1.899 -5.788 7.476 1.00 83.69 108 LEU A CA 1
ATOM 817 C C . LEU A 1 108 ? -1.752 -7.085 8.279 1.00 83.69 108 LEU A C 1
ATOM 819 O O . LEU A 1 108 ? -1.510 -7.015 9.478 1.00 83.69 108 LEU A O 1
ATOM 823 N N . GLN A 1 109 ? -1.806 -8.257 7.656 1.00 80.31 109 GLN A N 1
ATOM 824 C CA . GLN A 1 109 ? -1.619 -9.547 8.329 1.00 80.31 109 GLN A CA 1
ATOM 825 C C . GLN A 1 109 ? -0.165 -10.036 8.319 1.00 80.31 109 GLN A C 1
ATOM 827 O O . GLN A 1 109 ? 0.172 -10.979 9.038 1.00 80.31 109 GLN A O 1
ATOM 832 N N . ALA A 1 110 ? 0.715 -9.400 7.537 1.00 76.06 110 ALA A N 1
ATOM 833 C CA . ALA A 1 110 ? 2.109 -9.803 7.419 1.00 76.06 110 ALA A CA 1
ATOM 834 C C . ALA A 1 110 ? 2.777 -9.930 8.806 1.00 76.06 110 ALA A C 1
ATOM 836 O O . ALA A 1 110 ? 2.657 -9.009 9.633 1.00 76.06 110 ALA A O 1
ATOM 837 N N . PRO A 1 111 ? 3.514 -11.035 9.069 1.00 66.75 111 PRO A N 1
ATOM 838 C CA . PRO A 1 111 ? 4.154 -11.262 10.356 1.00 66.75 111 PRO A CA 1
ATOM 839 C C . PRO A 1 111 ? 5.003 -10.063 10.771 1.00 66.75 111 PRO A C 1
ATOM 841 O O . PRO A 1 111 ? 5.833 -9.576 9.995 1.00 66.75 111 PRO A O 1
ATOM 844 N N . ARG A 1 112 ? 4.821 -9.606 12.018 1.00 64.25 112 ARG A N 1
ATOM 845 C CA . ARG A 1 112 ? 5.667 -8.573 12.630 1.00 64.25 112 ARG A CA 1
ATOM 846 C C . ARG A 1 112 ? 7.126 -8.995 12.437 1.00 64.25 112 ARG A C 1
ATOM 848 O O . ARG A 1 112 ? 7.537 -10.044 12.940 1.00 64.25 112 ARG A O 1
ATOM 855 N N . ARG A 1 113 ? 7.914 -8.216 11.686 1.00 55.91 113 ARG A N 1
ATOM 856 C CA . ARG A 1 113 ? 9.354 -8.473 11.569 1.00 55.91 113 ARG A CA 1
ATOM 857 C C . ARG A 1 113 ? 9.944 -8.412 12.977 1.00 55.91 113 ARG A C 1
ATOM 859 O O . ARG A 1 113 ? 10.039 -7.337 13.558 1.00 55.91 113 ARG A O 1
ATOM 866 N N . ARG A 1 114 ? 10.335 -9.566 13.527 1.00 43.72 114 ARG A N 1
ATOM 867 C CA . ARG A 1 114 ? 11.156 -9.658 14.741 1.00 43.72 114 ARG A CA 1
ATOM 868 C C . ARG A 1 114 ? 12.535 -9.103 14.392 1.00 43.72 114 ARG A C 1
ATOM 870 O O . ARG A 1 114 ? 13.392 -9.832 13.909 1.00 43.72 114 ARG A O 1
ATOM 877 N N . GLY A 1 115 ? 12.698 -7.793 14.520 1.00 42.34 115 GLY A N 1
ATOM 878 C CA . GLY A 1 115 ? 13.853 -7.091 13.969 1.00 42.34 115 GLY A CA 1
ATOM 879 C C . GLY A 1 115 ? 14.093 -5.719 14.581 1.00 42.34 115 GLY A C 1
ATOM 880 O O . GLY A 1 115 ? 14.404 -4.796 13.847 1.00 42.34 115 GLY A O 1
ATOM 881 N N . ALA A 1 116 ? 13.934 -5.596 15.896 1.00 36.94 116 ALA A N 1
ATOM 882 C CA . ALA A 1 116 ? 14.688 -4.670 16.736 1.00 36.94 116 ALA A CA 1
ATOM 883 C C . ALA A 1 116 ? 14.572 -5.198 18.167 1.00 36.94 116 ALA A C 1
ATOM 885 O O . ALA A 1 116 ? 13.527 -5.119 18.809 1.00 36.94 116 ALA A O 1
ATOM 886 N N . ARG A 1 117 ? 15.634 -5.861 18.622 1.00 37.06 117 ARG A N 1
ATOM 887 C CA . ARG A 1 117 ? 15.824 -6.162 20.034 1.00 37.06 117 ARG A CA 1
ATOM 888 C C . ARG A 1 117 ? 15.876 -4.806 20.746 1.00 37.06 117 ARG A C 1
ATOM 890 O O . ARG A 1 117 ? 16.609 -3.933 20.303 1.00 37.06 117 ARG A O 1
ATOM 897 N N . HIS A 1 118 ? 15.042 -4.672 21.767 1.00 41.91 118 HIS A N 1
ATOM 898 C CA . HIS A 1 118 ? 14.921 -3.578 22.725 1.00 41.91 118 HIS A CA 1
ATOM 899 C C . HIS A 1 118 ? 16.223 -2.769 22.909 1.00 41.91 118 HIS A C 1
ATOM 901 O O . HIS A 1 118 ? 17.101 -3.134 23.686 1.00 41.91 118 HIS A O 1
ATOM 907 N N . THR A 1 119 ? 16.341 -1.673 22.174 1.00 37.16 119 THR A N 1
ATOM 908 C CA . THR A 1 119 ? 16.974 -0.443 22.641 1.00 37.16 119 THR A CA 1
ATOM 909 C C . THR A 1 119 ? 15.874 0.597 22.574 1.00 37.16 119 THR A C 1
ATOM 911 O O . THR A 1 119 ? 15.050 0.542 21.663 1.00 37.16 119 THR A O 1
ATOM 914 N N . ASP A 1 120 ? 15.794 1.467 23.572 1.00 43.75 120 ASP A N 1
ATOM 915 C CA . ASP A 1 120 ? 14.679 2.389 23.759 1.00 43.75 120 ASP A CA 1
ATOM 916 C C . ASP A 1 120 ? 15.009 3.784 23.196 1.00 43.75 120 ASP A C 1
ATOM 918 O O . ASP A 1 120 ? 15.561 4.630 23.897 1.00 43.75 120 ASP A O 1
ATOM 922 N N . PRO A 1 121 ? 14.708 4.037 21.910 1.00 41.88 121 PRO A N 1
ATOM 923 C CA . PRO A 1 121 ? 14.328 5.349 21.412 1.00 41.88 121 PRO A CA 1
ATOM 924 C C . PRO A 1 121 ? 12.805 5.414 21.145 1.00 41.88 121 PRO A C 1
ATOM 926 O O . PRO A 1 121 ? 12.353 6.223 20.338 1.00 41.88 121 PRO A O 1
ATOM 929 N N . GLY A 1 122 ? 12.004 4.531 21.767 1.00 51.06 122 GLY A N 1
ATOM 930 C CA . GLY A 1 122 ? 10.625 4.231 21.361 1.00 51.06 122 GLY A CA 1
ATOM 931 C C . GLY A 1 122 ? 9.573 5.217 21.864 1.00 51.06 122 GLY A C 1
ATOM 932 O O . GLY A 1 122 ? 8.591 5.456 21.167 1.00 51.06 122 GLY A O 1
A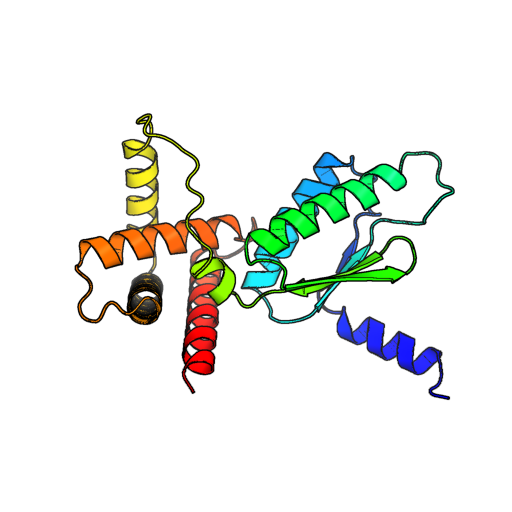TOM 933 N N . ALA A 1 123 ? 9.781 5.839 23.027 1.00 54.97 123 ALA A N 1
ATOM 934 C CA . ALA A 1 123 ? 8.770 6.700 23.646 1.00 54.97 123 ALA A CA 1
ATOM 935 C C . ALA A 1 123 ? 8.406 7.935 22.798 1.00 54.97 123 ALA A C 1
ATOM 937 O O . ALA A 1 123 ? 7.225 8.239 22.649 1.00 54.97 123 ALA A O 1
ATOM 938 N N . ALA A 1 124 ? 9.393 8.609 22.194 1.00 57.62 124 ALA A N 1
ATOM 939 C CA . ALA A 1 124 ? 9.154 9.791 21.360 1.00 57.62 124 ALA A CA 1
ATOM 940 C C . ALA A 1 124 ? 8.426 9.434 20.053 1.00 57.62 124 ALA A C 1
ATOM 942 O O . ALA A 1 124 ? 7.416 10.043 19.723 1.00 57.62 124 ALA A O 1
ATOM 943 N N . VAL A 1 125 ? 8.864 8.372 19.367 1.00 61.34 125 VAL A N 1
ATOM 944 C CA . VAL A 1 125 ? 8.213 7.893 18.134 1.00 61.34 125 VAL A CA 1
ATOM 945 C C . VAL A 1 125 ? 6.781 7.423 18.412 1.00 61.34 125 VAL A C 1
ATOM 947 O O . VAL A 1 125 ? 5.883 7.661 17.611 1.00 61.34 125 VAL A O 1
ATOM 950 N N . HIS A 1 126 ? 6.544 6.772 19.553 1.00 60.09 126 HIS A N 1
ATOM 951 C CA . HIS A 1 126 ? 5.206 6.335 19.951 1.00 60.09 126 HIS A CA 1
ATOM 952 C C . HIS A 1 126 ? 4.300 7.519 20.313 1.00 60.09 126 HIS A C 1
ATOM 954 O O . HIS A 1 126 ? 3.128 7.511 19.938 1.00 60.09 126 HIS A O 1
ATOM 960 N N . ALA A 1 127 ? 4.830 8.536 21.000 1.00 61.06 127 ALA A N 1
ATOM 961 C CA . ALA A 1 127 ? 4.097 9.758 21.321 1.00 61.06 127 ALA A CA 1
ATOM 962 C C . ALA A 1 127 ? 3.735 10.558 20.059 1.00 61.06 127 ALA A C 1
ATOM 964 O O . ALA A 1 127 ? 2.596 10.998 19.932 1.00 61.06 127 ALA A O 1
ATOM 965 N N . ASP A 1 128 ? 4.652 10.663 19.093 1.00 75.06 128 ASP A N 1
ATOM 966 C CA . ASP A 1 128 ? 4.405 11.333 17.812 1.00 75.06 128 ASP A CA 1
ATOM 967 C C . ASP A 1 128 ? 3.322 10.616 16.995 1.00 75.06 128 ASP A C 1
ATOM 969 O O . ASP A 1 128 ? 2.447 11.252 16.408 1.00 75.06 128 ASP A O 1
ATOM 973 N N . VAL A 1 129 ? 3.335 9.278 16.984 1.00 76.62 129 VAL A N 1
ATOM 974 C CA . VAL A 1 129 ? 2.294 8.486 16.314 1.00 76.62 129 VAL A CA 1
ATOM 975 C C . VAL A 1 129 ? 0.948 8.623 17.026 1.00 76.62 129 VAL A C 1
ATOM 977 O O . VAL A 1 129 ? -0.071 8.757 16.353 1.00 76.62 129 VAL A O 1
ATOM 980 N N . ALA A 1 130 ? 0.921 8.614 18.361 1.00 76.56 130 ALA A N 1
ATOM 981 C CA . ALA A 1 130 ? -0.308 8.821 19.123 1.00 76.56 130 ALA A CA 1
ATOM 982 C C . ALA A 1 130 ? -0.902 10.213 18.856 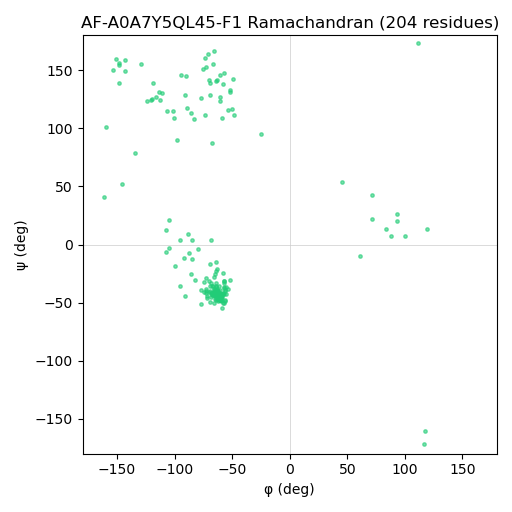1.00 76.56 130 ALA A C 1
ATOM 984 O O . ALA A 1 130 ? -2.064 10.309 18.4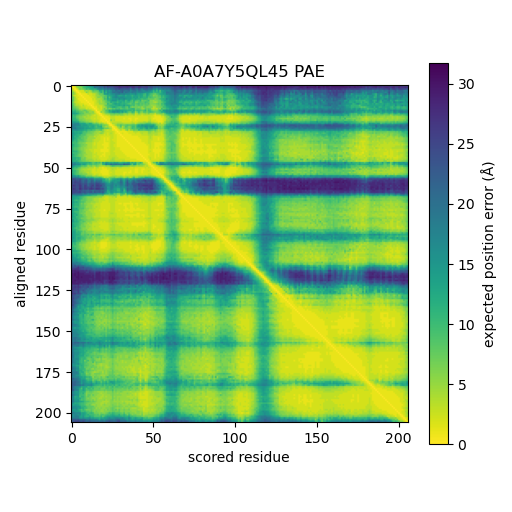75 1.00 76.56 130 ALA A O 1
ATOM 985 N N . GLY A 1 131 ? -0.082 11.267 18.925 1.00 82.19 131 GLY A N 1
ATOM 986 C CA . GLY A 1 131 ? -0.510 12.629 18.605 1.00 82.19 131 GLY A CA 1
ATOM 987 C C . GLY A 1 131 ? -0.982 12.787 17.154 1.00 82.19 131 GLY A C 1
ATOM 988 O O . GLY A 1 131 ? -1.951 13.495 16.893 1.00 82.19 131 GLY A O 1
ATOM 989 N N . ALA A 1 132 ? -0.354 12.087 16.202 1.00 83.56 132 ALA A N 1
ATOM 990 C CA . ALA A 1 132 ? -0.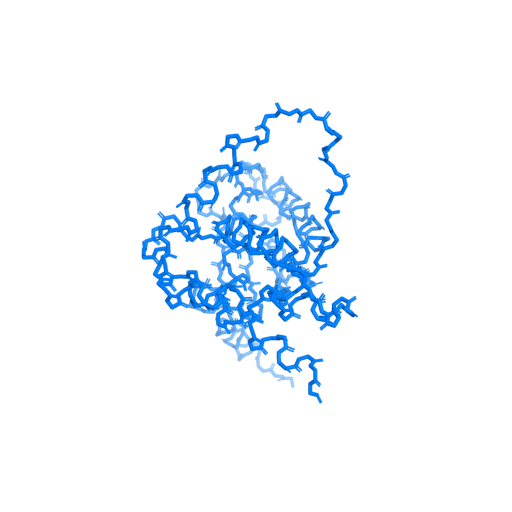802 12.074 14.810 1.00 83.56 132 ALA A CA 1
ATOM 991 C C . ALA A 1 132 ? -2.159 11.371 14.624 1.00 83.56 132 ALA A C 1
ATOM 993 O O . ALA A 1 132 ? -2.957 11.807 13.798 1.00 83.56 132 ALA A O 1
ATOM 994 N N . ILE A 1 133 ? -2.429 10.305 15.386 1.00 86.25 133 ILE A N 1
ATOM 995 C CA . ILE A 1 133 ? -3.723 9.606 15.379 1.00 86.25 133 ILE A CA 1
ATOM 996 C C . ILE A 1 133 ? -4.813 10.475 16.013 1.00 86.25 133 ILE A C 1
ATOM 998 O O . ILE A 1 133 ? -5.915 10.540 15.473 1.00 86.25 133 ILE A O 1
ATOM 1002 N N . ASP A 1 134 ? -4.501 11.177 17.102 1.00 85.25 134 ASP A N 1
ATOM 1003 C CA . ASP A 1 134 ? -5.431 12.100 17.766 1.00 85.25 134 ASP A CA 1
ATOM 1004 C C . ASP A 1 134 ? -5.797 13.301 16.876 1.00 85.25 134 ASP A C 1
ATOM 1006 O O . ASP A 1 134 ? -6.871 13.882 17.021 1.00 85.25 134 ASP A O 1
ATOM 1010 N N . GLY A 1 135 ? -4.927 13.656 15.924 1.00 86.56 135 GLY A N 1
ATOM 1011 C CA . GLY A 1 135 ? -5.175 14.694 14.921 1.00 86.56 135 GLY A CA 1
ATOM 1012 C C . GLY A 1 135 ? -6.046 14.262 13.733 1.00 86.56 135 GLY A C 1
ATOM 1013 O O . GLY A 1 135 ? -6.344 15.097 12.876 1.00 86.56 135 GLY A O 1
ATOM 1014 N N . LEU A 1 136 ? -6.440 12.987 13.642 1.00 89.94 136 LEU A N 1
ATOM 1015 C CA . LEU A 1 136 ? -7.314 12.494 12.573 1.00 89.94 136 LEU A CA 1
ATOM 1016 C C . LEU A 1 136 ? -8.751 12.983 12.757 1.00 89.94 136 LEU A C 1
ATOM 1018 O O . LEU A 1 136 ? -9.227 13.178 13.876 1.00 89.94 136 LEU A O 1
ATOM 1022 N N . LYS A 1 137 ? -9.493 13.102 11.650 1.00 92.94 137 LYS A N 1
ATOM 1023 C CA . LYS A 1 137 ? -10.941 13.325 11.742 1.00 92.94 137 LYS A CA 1
ATOM 1024 C C . LYS A 1 137 ? -11.607 12.157 12.470 1.00 92.94 137 LYS A C 1
ATOM 1026 O O . LYS A 1 137 ? -11.206 11.000 12.309 1.00 92.94 137 LYS A O 1
ATOM 1031 N N . SER A 1 138 ? -12.665 12.449 13.225 1.00 92.31 138 SER A N 1
ATOM 1032 C CA . SER A 1 138 ? -13.402 11.462 14.024 1.00 92.31 138 SER A CA 1
ATOM 1033 C C . SER A 1 138 ? -13.862 10.255 13.200 1.00 92.31 138 SER A C 1
ATOM 1035 O O . SER A 1 138 ? -13.789 9.119 13.669 1.00 92.31 138 SER A O 1
ATOM 1037 N N . GLU A 1 139 ? -14.291 10.472 11.955 1.00 93.19 139 GLU A N 1
ATOM 1038 C CA . GLU A 1 139 ? -14.713 9.412 11.038 1.00 93.19 139 GLU A CA 1
ATOM 1039 C C . GLU A 1 139 ? -13.539 8.515 10.619 1.00 93.19 139 GLU A C 1
ATOM 1041 O O . GLU A 1 139 ? -13.666 7.287 10.606 1.00 93.19 139 GLU A O 1
ATOM 1046 N N . THR A 1 140 ? -12.380 9.111 10.322 1.00 92.88 140 THR A N 1
ATOM 1047 C CA . THR A 1 140 ? -11.145 8.394 9.970 1.00 92.88 140 THR A CA 1
ATOM 1048 C C . THR A 1 140 ? -10.653 7.562 11.155 1.00 92.88 140 THR A C 1
ATOM 1050 O O . THR A 1 140 ? -10.327 6.382 10.992 1.00 92.88 140 THR A O 1
ATOM 1053 N N . LEU A 1 141 ? -10.681 8.131 12.364 1.00 94.56 141 LEU A N 1
ATOM 1054 C CA . LEU A 1 141 ? -10.322 7.442 13.604 1.00 94.56 141 LEU A CA 1
ATOM 1055 C C . LEU A 1 141 ? -11.259 6.260 13.896 1.00 94.56 141 LEU A C 1
ATOM 1057 O O . LEU A 1 141 ? -10.799 5.159 14.213 1.00 94.56 141 LEU A O 1
ATOM 1061 N N . ALA A 1 142 ? -12.572 6.455 13.743 1.00 95.00 142 ALA A N 1
ATOM 1062 C CA . ALA A 1 142 ? -13.561 5.391 13.899 1.00 95.00 142 ALA A CA 1
ATOM 1063 C C . ALA A 1 142 ? -13.350 4.265 12.873 1.00 95.00 142 ALA A C 1
ATOM 1065 O O . ALA A 1 142 ? -13.409 3.082 13.220 1.00 95.00 142 ALA A O 1
ATOM 1066 N N . GLY A 1 143 ? -13.039 4.620 11.622 1.00 95.31 143 GLY A N 1
ATOM 1067 C CA . GLY A 1 143 ? -12.689 3.665 10.575 1.00 95.31 143 GLY A CA 1
ATOM 1068 C C . GLY A 1 143 ? -11.439 2.849 10.911 1.00 95.31 143 GLY A C 1
ATOM 1069 O O . GLY A 1 143 ? -11.454 1.624 10.769 1.00 95.31 143 GLY A O 1
ATOM 1070 N N . LEU A 1 144 ? -10.379 3.509 11.388 1.00 95.25 144 LEU A N 1
ATOM 1071 C CA . LEU A 1 144 ? -9.129 2.862 11.793 1.00 95.25 144 LEU A CA 1
ATOM 1072 C C . LEU A 1 144 ? -9.360 1.891 12.956 1.00 95.25 144 LEU A C 1
ATOM 1074 O O . LEU A 1 144 ? -8.872 0.763 12.932 1.00 95.25 144 LEU A O 1
ATOM 1078 N N . ARG A 1 145 ? -10.168 2.291 13.944 1.00 95.88 145 ARG A N 1
ATOM 1079 C CA . ARG A 1 145 ? -10.548 1.429 15.069 1.00 95.88 145 ARG A CA 1
ATOM 1080 C C . ARG A 1 145 ? -11.319 0.190 14.611 1.00 95.88 145 ARG A C 1
ATOM 1082 O O . ARG A 1 145 ? -11.032 -0.912 15.073 1.00 95.88 145 ARG A O 1
ATOM 1089 N N . ALA A 1 146 ? -12.270 0.352 13.691 1.00 94.75 146 ALA A N 1
ATOM 1090 C CA . ALA A 1 146 ? -13.023 -0.767 13.126 1.00 94.75 146 ALA A CA 1
ATOM 1091 C C . ALA A 1 146 ? -12.116 -1.744 12.356 1.00 94.75 146 ALA A C 1
ATOM 1093 O O . ALA A 1 146 ? -12.260 -2.959 12.488 1.00 94.75 146 ALA A O 1
ATOM 1094 N N . LEU A 1 147 ? -11.148 -1.226 11.592 1.00 94.31 147 LEU A N 1
ATOM 1095 C CA . LEU A 1 147 ? -10.157 -2.046 10.891 1.00 94.31 147 LEU A CA 1
ATOM 1096 C C . LEU A 1 147 ? -9.250 -2.816 11.866 1.00 94.31 147 LEU A C 1
ATOM 1098 O O . LEU A 1 147 ? -8.996 -4.003 11.658 1.00 94.31 147 LEU A O 1
ATOM 1102 N N . ALA A 1 148 ? -8.798 -2.168 12.941 1.00 93.69 148 ALA A N 1
ATOM 1103 C CA . ALA A 1 148 ? -7.983 -2.795 13.978 1.00 93.69 148 ALA A CA 1
ATOM 1104 C C . ALA A 1 148 ? -8.720 -3.958 14.652 1.00 93.69 148 ALA A C 1
ATOM 1106 O O . ALA A 1 148 ? -8.176 -5.058 14.744 1.00 93.69 148 ALA A O 1
ATOM 1107 N N . LEU A 1 149 ? -9.979 -3.746 15.048 1.00 93.94 149 LEU A N 1
ATOM 1108 C CA . LEU A 1 149 ? -10.831 -4.797 15.608 1.00 93.94 149 LEU A CA 1
ATOM 1109 C C . LEU A 1 149 ? -10.947 -5.989 14.654 1.00 93.94 149 LEU A C 1
ATOM 1111 O O . LEU A 1 149 ? -10.686 -7.121 15.054 1.00 93.94 149 LEU A O 1
ATOM 1115 N N . ARG A 1 150 ? -11.239 -5.731 13.375 1.00 91.31 150 ARG A N 1
ATOM 1116 C CA . ARG A 1 150 ? -11.403 -6.786 12.370 1.00 91.31 150 ARG A CA 1
ATOM 1117 C C . ARG A 1 150 ? -10.126 -7.591 12.136 1.00 91.31 150 ARG A C 1
ATOM 1119 O O . ARG A 1 150 ? -10.176 -8.811 12.003 1.00 91.31 150 ARG A O 1
ATOM 1126 N N . ALA A 1 151 ? -8.977 -6.920 12.113 1.00 89.38 151 ALA A N 1
ATOM 1127 C CA . ALA A 1 151 ? -7.686 -7.584 11.982 1.00 89.38 151 ALA A CA 1
ATOM 1128 C C . ALA A 1 151 ? -7.370 -8.468 13.199 1.00 89.38 151 ALA A C 1
ATOM 1130 O O . ALA A 1 151 ? -6.851 -9.569 13.033 1.00 89.38 151 ALA A O 1
ATOM 1131 N N . ILE A 1 152 ? -7.703 -8.015 14.411 1.00 90.25 152 ILE A N 1
ATOM 1132 C CA . ILE A 1 152 ? -7.505 -8.791 15.642 1.00 90.25 152 ILE A CA 1
ATOM 1133 C C . ILE A 1 152 ? -8.449 -10.005 15.690 1.00 90.25 152 ILE A C 1
ATOM 1135 O O . ILE A 1 152 ? -8.012 -11.109 16.021 1.00 90.25 152 ILE A O 1
ATOM 1139 N N . GLU A 1 153 ? -9.712 -9.835 15.295 1.00 89.44 153 GLU A N 1
ATOM 1140 C CA . GLU A 1 153 ? -10.679 -10.932 15.155 1.00 89.44 153 GLU A CA 1
ATOM 1141 C C . GLU A 1 153 ? -10.198 -12.003 14.170 1.00 89.44 153 GLU A C 1
ATOM 1143 O O . GLU A 1 153 ? -10.305 -13.194 14.459 1.00 89.44 153 GLU A O 1
ATOM 1148 N N . ALA A 1 154 ? -9.610 -11.596 13.038 1.00 85.69 154 ALA A N 1
ATOM 1149 C CA . ALA A 1 154 ? -9.056 -12.515 12.041 1.00 85.69 154 ALA A CA 1
ATOM 1150 C C . ALA A 1 154 ? -7.887 -13.364 12.582 1.00 85.69 154 ALA A C 1
ATOM 1152 O O . ALA A 1 154 ? -7.605 -14.436 12.052 1.00 85.69 154 ALA A O 1
ATOM 1153 N N . LEU A 1 155 ? -7.233 -12.924 13.664 1.00 85.50 155 LEU A N 1
ATOM 1154 C CA . LEU A 1 155 ? -6.224 -13.701 14.396 1.00 85.50 155 LEU A CA 1
ATOM 1155 C C . LEU A 1 155 ? -6.839 -14.645 15.450 1.00 85.50 155 LEU A C 1
ATOM 1157 O O . LEU A 1 155 ? -6.106 -15.292 16.196 1.00 85.50 155 LEU A O 1
ATOM 1161 N N . GLY A 1 156 ? -8.171 -14.726 15.533 1.00 86.88 156 GLY A N 1
ATOM 1162 C CA . GLY A 1 156 ? -8.911 -15.594 16.453 1.00 86.88 156 GLY A CA 1
ATOM 1163 C C . GLY A 1 156 ? -9.189 -14.985 17.832 1.00 86.88 156 GLY A C 1
ATOM 1164 O O . GLY A 1 156 ? -9.697 -15.675 18.720 1.00 86.88 156 GLY A O 1
ATOM 1165 N N . VAL A 1 157 ? -8.881 -13.703 18.045 1.00 89.06 157 VAL A N 1
ATOM 1166 C CA . VAL A 1 157 ? -9.121 -13.022 19.325 1.00 89.06 157 VAL A CA 1
ATOM 1167 C C . VAL A 1 157 ? -10.554 -12.488 19.365 1.00 89.06 157 VAL A C 1
ATOM 1169 O O . VAL A 1 157 ? -10.902 -11.565 18.638 1.00 89.06 157 VAL A O 1
ATOM 1172 N N . ARG A 1 158 ? -11.389 -13.046 20.250 1.00 83.19 158 ARG A N 1
ATOM 1173 C CA . ARG A 1 158 ? -12.822 -12.699 20.346 1.00 83.19 158 ARG A CA 1
ATOM 1174 C C . ARG A 1 158 ? -13.138 -11.484 21.224 1.00 83.19 158 ARG A C 1
ATOM 1176 O O . ARG A 1 158 ? -14.178 -10.869 21.043 1.00 83.19 158 ARG A O 1
ATOM 1183 N N . GLN A 1 159 ? -12.281 -11.167 22.193 1.00 88.81 159 GLN A N 1
ATOM 1184 C CA . GLN A 1 159 ? -12.474 -10.047 23.125 1.00 88.81 159 GLN A CA 1
ATOM 1185 C C . GLN A 1 159 ? -11.163 -9.263 23.262 1.00 88.81 159 GLN A C 1
ATOM 1187 O O . GLN A 1 159 ? -10.403 -9.489 24.204 1.00 88.81 159 GLN A O 1
ATOM 1192 N N . PRO A 1 160 ? -10.836 -8.403 22.285 1.00 91.38 160 PRO A N 1
ATOM 1193 C CA . PRO A 1 160 ? -9.619 -7.607 22.337 1.00 91.38 160 PRO A CA 1
ATOM 1194 C C . PRO A 1 160 ? -9.697 -6.549 23.441 1.00 91.38 160 PRO A C 1
ATOM 1196 O O . PRO A 1 160 ? -10.722 -5.891 23.619 1.00 91.38 160 PRO A O 1
ATOM 1199 N N . THR A 1 161 ? -8.596 -6.356 24.167 1.00 94.06 161 THR A N 1
ATOM 1200 C CA . THR A 1 161 ? -8.485 -5.258 25.136 1.00 94.06 161 THR A CA 1
ATOM 1201 C C . THR A 1 161 ? -8.318 -3.918 24.416 1.00 94.06 161 THR A C 1
ATOM 1203 O O . THR A 1 161 ? -7.905 -3.871 23.255 1.00 94.06 161 THR A O 1
ATOM 1206 N N . ALA A 1 162 ? -8.592 -2.807 25.109 1.00 91.44 162 ALA A N 1
ATOM 1207 C CA . ALA A 1 162 ? -8.379 -1.469 24.553 1.00 91.44 162 ALA A CA 1
ATOM 1208 C C . ALA A 1 162 ? -6.922 -1.260 24.098 1.00 91.44 162 ALA A C 1
ATOM 1210 O O . ALA A 1 162 ? -6.689 -0.729 23.015 1.00 91.44 162 ALA A O 1
ATOM 1211 N 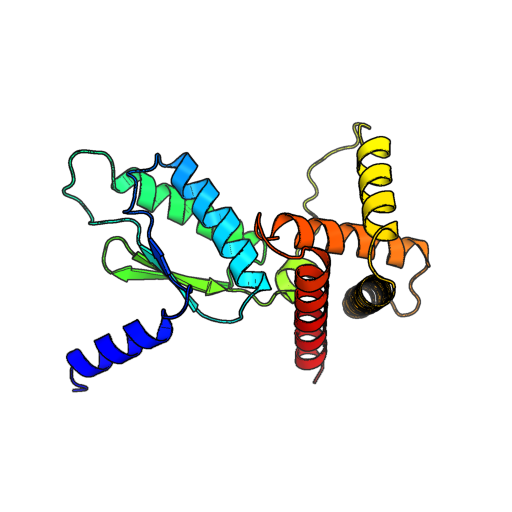N . ASP A 1 163 ? -5.954 -1.769 24.864 1.00 89.12 163 ASP A N 1
ATOM 1212 C CA . ASP A 1 163 ? -4.530 -1.675 24.529 1.00 89.12 163 ASP A CA 1
ATOM 1213 C C . ASP A 1 163 ? -4.171 -2.466 23.269 1.00 89.12 163 ASP A C 1
ATOM 1215 O O . ASP A 1 163 ? -3.393 -1.989 22.443 1.00 89.12 163 ASP A O 1
ATOM 1219 N N . MET A 1 164 ? -4.766 -3.649 23.075 1.00 87.69 164 MET A N 1
ATOM 1220 C CA . MET A 1 164 ? -4.577 -4.426 21.846 1.00 87.69 164 MET A CA 1
ATOM 1221 C C . MET A 1 164 ? -5.103 -3.670 20.628 1.00 87.69 164 MET A C 1
ATOM 1223 O O . MET A 1 164 ? -4.433 -3.630 19.597 1.00 87.69 164 MET A O 1
ATOM 1227 N N . VAL A 1 165 ? -6.280 -3.051 20.755 1.00 93.44 165 VAL A N 1
ATOM 1228 C CA . VAL A 1 165 ? -6.875 -2.247 19.682 1.00 93.44 165 VAL A CA 1
ATOM 1229 C C . VAL A 1 165 ? -6.004 -1.030 19.384 1.00 93.44 165 VAL A C 1
ATOM 1231 O O . VAL A 1 165 ? -5.664 -0.815 18.227 1.00 93.44 165 VAL A O 1
ATOM 1234 N N . ASN A 1 166 ? -5.571 -0.286 20.403 1.00 91.00 166 ASN A N 1
ATOM 1235 C CA . ASN A 1 166 ? -4.724 0.896 20.233 1.00 91.00 166 ASN A CA 1
ATOM 1236 C C . ASN A 1 166 ? -3.371 0.550 19.590 1.00 91.00 166 ASN A C 1
ATOM 1238 O O . ASN A 1 166 ? -2.940 1.221 18.653 1.00 91.00 166 ASN A O 1
ATOM 1242 N N . ALA A 1 167 ? -2.721 -0.528 20.037 1.00 88.44 167 ALA A N 1
ATOM 1243 C CA . ALA A 1 167 ? -1.458 -0.987 19.461 1.00 88.44 167 ALA A CA 1
ATOM 1244 C C . ALA A 1 167 ? -1.616 -1.422 17.996 1.00 88.44 167 ALA A C 1
ATOM 1246 O O . ALA A 1 167 ? -0.726 -1.192 17.170 1.00 88.44 167 ALA A O 1
ATOM 1247 N N . GLU A 1 168 ? -2.745 -2.043 17.651 1.00 92.12 168 GLU A N 1
ATOM 1248 C CA . GLU A 1 168 ? -3.025 -2.414 16.270 1.00 92.12 168 GLU A CA 1
ATOM 1249 C C . GLU A 1 168 ? -3.373 -1.190 15.412 1.00 92.12 168 GLU A C 1
ATOM 1251 O O . GLU A 1 168 ? -2.845 -1.076 14.309 1.00 92.12 168 GLU A O 1
ATOM 1256 N N . MET A 1 169 ? -4.141 -0.224 15.927 1.00 94.06 169 MET A N 1
ATOM 1257 C CA . MET A 1 169 ? -4.395 1.055 15.249 1.00 94.06 169 MET A CA 1
ATOM 1258 C C . MET A 1 169 ? -3.088 1.783 14.920 1.00 94.06 169 MET A C 1
ATOM 1260 O O . MET A 1 169 ? -2.894 2.187 13.776 1.00 94.06 169 MET A O 1
ATOM 1264 N N . GLN A 1 170 ? -2.163 1.889 15.881 1.00 91.69 170 GLN A N 1
ATOM 1265 C CA . GLN A 1 170 ? -0.847 2.503 15.665 1.00 91.69 170 GLN A CA 1
ATOM 1266 C C . GLN A 1 170 ? -0.055 1.777 14.577 1.00 91.69 170 GLN A C 1
ATOM 1268 O O . GLN A 1 170 ? 0.444 2.404 13.644 1.00 91.69 170 GLN A O 1
ATOM 1273 N N . ARG A 1 171 ? 0.006 0.442 14.643 1.00 89.62 171 ARG A N 1
ATOM 1274 C CA . ARG A 1 171 ? 0.686 -0.370 13.628 1.00 89.62 171 ARG A CA 1
ATOM 1275 C C . ARG A 1 171 ? 0.100 -0.140 12.234 1.00 89.62 171 ARG A C 1
ATOM 1277 O O . ARG A 1 171 ? 0.853 0.069 11.282 1.00 89.62 171 ARG A O 1
ATOM 1284 N N . GLN A 1 172 ? -1.221 -0.224 12.103 1.00 91.56 172 GLN A N 1
ATOM 1285 C CA . GLN A 1 172 ? -1.915 -0.070 10.825 1.00 91.56 172 GLN A CA 1
ATOM 1286 C C . GLN A 1 172 ? -1.740 1.346 10.275 1.00 91.56 172 GLN A C 1
ATOM 1288 O O . GLN A 1 172 ? -1.407 1.499 9.101 1.00 91.56 172 GLN A O 1
ATOM 1293 N N . PHE A 1 173 ? -1.862 2.365 11.129 1.00 91.19 173 PHE A N 1
ATOM 1294 C CA . PHE A 1 173 ? -1.597 3.754 10.769 1.00 91.19 173 PHE A CA 1
ATOM 1295 C C . PHE A 1 173 ? -0.178 3.931 10.229 1.00 91.19 173 PHE A C 1
ATOM 1297 O O . PHE A 1 173 ? -0.018 4.449 9.130 1.00 91.19 173 PHE A O 1
ATOM 1304 N N . THR A 1 174 ? 0.852 3.435 10.924 1.00 88.69 174 THR A N 1
ATOM 1305 C CA . THR A 1 174 ? 2.243 3.537 10.452 1.00 88.69 174 THR A CA 1
ATOM 1306 C C . THR A 1 174 ? 2.444 2.855 9.094 1.00 88.69 174 THR A C 1
ATOM 1308 O O . THR A 1 174 ? 3.105 3.412 8.214 1.00 88.69 174 THR A O 1
ATOM 1311 N N . LEU A 1 175 ? 1.867 1.664 8.891 1.00 86.62 175 LEU A N 1
ATOM 1312 C CA . LEU A 1 175 ? 1.960 0.947 7.614 1.00 86.62 175 LEU A CA 1
ATOM 1313 C C . LEU A 1 175 ? 1.310 1.737 6.471 1.00 86.62 175 LEU A C 1
ATOM 1315 O O . LEU A 1 175 ? 1.922 1.895 5.409 1.00 86.62 175 LEU A O 1
ATOM 1319 N N . LEU A 1 176 ? 0.106 2.264 6.694 1.00 89.00 176 LEU A N 1
ATOM 1320 C CA . LEU A 1 176 ? -0.624 3.041 5.696 1.00 89.00 176 LEU A CA 1
ATOM 1321 C C . LEU A 1 176 ? 0.058 4.387 5.437 1.00 89.00 176 LEU A C 1
ATOM 1323 O O . LEU A 1 176 ? 0.370 4.689 4.291 1.00 89.00 176 LEU A O 1
ATOM 1327 N N . ALA A 1 177 ? 0.400 5.146 6.476 1.00 86.38 177 ALA A N 1
ATOM 1328 C CA . ALA A 1 177 ? 1.071 6.440 6.355 1.00 86.38 177 ALA A CA 1
ATOM 1329 C C . ALA A 1 177 ? 2.397 6.341 5.582 1.00 86.38 177 ALA A C 1
ATOM 1331 O O . ALA A 1 177 ? 2.696 7.200 4.756 1.00 86.38 177 ALA A O 1
ATOM 1332 N N . SER A 1 178 ? 3.159 5.251 5.754 1.00 82.94 178 SER A N 1
ATOM 1333 C CA . SER A 1 178 ? 4.397 5.017 4.988 1.00 82.94 178 SER A CA 1
ATOM 1334 C C . SER A 1 178 ? 4.188 4.838 3.475 1.00 82.94 178 SER A C 1
ATOM 1336 O O . SER A 1 178 ? 5.146 4.900 2.703 1.00 82.94 178 SER A O 1
ATOM 1338 N N . SER A 1 179 ? 2.942 4.606 3.058 1.00 84.62 179 SER A N 1
ATOM 1339 C CA . SER A 1 179 ? 2.529 4.389 1.670 1.00 84.62 179 SER A CA 1
ATOM 1340 C C . SER A 1 179 ? 1.814 5.607 1.069 1.00 84.62 179 SER A C 1
ATOM 1342 O O . SER A 1 179 ? 1.464 5.577 -0.115 1.00 84.62 179 SER A O 1
ATOM 1344 N N . ALA A 1 180 ? 1.602 6.664 1.863 1.00 84.00 180 ALA A N 1
ATOM 1345 C CA . ALA A 1 180 ? 0.896 7.863 1.439 1.00 84.00 180 ALA A CA 1
ATOM 1346 C C . ALA A 1 180 ? 1.651 8.593 0.312 1.00 84.00 180 ALA A C 1
ATOM 1348 O O . ALA A 1 180 ? 2.885 8.687 0.343 1.00 84.00 180 ALA A O 1
ATOM 1349 N N . PRO A 1 181 ? 0.939 9.129 -0.694 1.00 77.19 181 PRO A N 1
ATOM 1350 C CA . PRO A 1 181 ? 1.546 10.017 -1.669 1.00 77.19 181 PRO A CA 1
ATOM 1351 C C . PRO A 1 181 ? 2.043 11.280 -0.955 1.00 77.19 181 PRO A C 1
ATOM 1353 O O . PRO A 1 181 ? 1.388 11.803 -0.058 1.00 77.19 181 PRO A O 1
ATOM 1356 N N . GLY A 1 182 ? 3.201 11.803 -1.365 1.00 74.56 182 GLY A N 1
ATOM 1357 C CA . GLY A 1 182 ? 3.783 13.017 -0.772 1.00 74.56 182 GLY A CA 1
ATOM 1358 C C . GLY A 1 182 ? 3.007 14.314 -1.055 1.00 74.56 182 GLY A C 1
ATOM 1359 O O . GLY A 1 182 ? 3.483 15.389 -0.705 1.00 74.56 182 GLY A O 1
ATOM 1360 N N . SER A 1 183 ? 1.854 14.236 -1.723 1.00 74.88 183 SER A N 1
ATOM 1361 C CA . SER A 1 183 ? 0.973 15.356 -2.048 1.00 74.88 183 SER A CA 1
ATOM 1362 C C . SER A 1 183 ? -0.498 14.935 -1.948 1.00 74.88 183 SER A C 1
ATOM 1364 O O . SER A 1 183 ? -0.838 13.785 -2.223 1.00 74.88 183 SER A O 1
ATOM 1366 N N . GLY A 1 184 ? -1.375 15.878 -1.586 1.00 80.69 184 GLY A N 1
ATOM 1367 C CA . GLY A 1 184 ? -2.822 15.663 -1.457 1.00 80.69 184 GLY A CA 1
ATOM 1368 C C . GLY A 1 184 ? -3.344 15.849 -0.030 1.00 80.69 184 GLY A C 1
ATOM 1369 O O . GLY A 1 184 ? -2.616 16.318 0.841 1.00 80.69 184 GLY A O 1
ATOM 1370 N N . ASP A 1 185 ? -4.616 15.502 0.186 1.00 87.19 185 ASP A N 1
ATOM 1371 C CA . ASP A 1 185 ? -5.243 15.457 1.514 1.00 87.19 185 ASP A CA 1
ATOM 1372 C C . ASP A 1 185 ? -4.912 14.105 2.185 1.00 87.19 185 ASP A C 1
ATOM 1374 O O . ASP A 1 185 ? -5.435 13.070 1.748 1.00 87.19 185 ASP A O 1
ATOM 1378 N N . PRO A 1 186 ? -4.037 14.085 3.209 1.00 85.38 186 PRO A N 1
ATOM 1379 C CA . PRO A 1 186 ? -3.574 12.848 3.832 1.00 85.38 186 PRO A CA 1
ATOM 1380 C C . PRO A 1 186 ? -4.677 12.128 4.615 1.00 85.38 186 PRO A C 1
ATOM 1382 O O . PRO A 1 186 ? -4.696 10.898 4.640 1.00 85.38 186 PRO A O 1
ATOM 1385 N N . ASP A 1 187 ? -5.608 12.868 5.222 1.00 87.06 187 ASP A N 1
ATOM 1386 C CA . ASP A 1 187 ? -6.696 12.287 6.011 1.00 87.06 187 ASP A CA 1
ATOM 1387 C C . ASP A 1 187 ? -7.711 11.606 5.087 1.00 87.06 187 ASP A C 1
ATOM 1389 O O . ASP A 1 187 ? -8.067 10.448 5.305 1.00 87.06 187 ASP A O 1
ATOM 1393 N N . ARG A 1 188 ? -8.079 12.263 3.977 1.00 90.06 188 ARG A N 1
ATOM 1394 C CA . ARG A 1 188 ? -8.931 11.642 2.953 1.00 90.06 188 ARG A CA 1
ATOM 1395 C C . ARG A 1 188 ? -8.287 10.390 2.360 1.00 90.06 188 ARG A C 1
ATOM 1397 O O . ARG A 1 188 ? -8.955 9.370 2.212 1.00 90.06 188 ARG A O 1
ATOM 1404 N N . TRP A 1 189 ? -6.996 10.454 2.033 1.00 90.50 189 TRP A N 1
ATOM 1405 C CA . TRP A 1 189 ? -6.271 9.302 1.498 1.00 90.50 189 TRP A CA 1
ATOM 1406 C C . TRP A 1 189 ? -6.264 8.126 2.485 1.00 90.50 189 TRP A C 1
ATOM 1408 O O . TRP A 1 189 ? -6.515 6.983 2.095 1.00 90.50 189 TRP A O 1
ATOM 1418 N N . LEU A 1 190 ? -6.031 8.404 3.771 1.00 91.19 190 LEU A N 1
ATOM 1419 C CA . LEU A 1 190 ? -6.054 7.391 4.820 1.00 91.19 190 LEU A CA 1
ATOM 1420 C C . LEU A 1 190 ? -7.457 6.794 4.997 1.00 91.19 190 LEU A C 1
ATOM 1422 O O . LEU A 1 190 ? -7.587 5.575 5.108 1.00 91.19 190 LEU A O 1
ATOM 1426 N N . ALA A 1 191 ? -8.504 7.620 4.975 1.00 92.44 191 ALA A N 1
ATOM 1427 C CA . ALA A 1 191 ? -9.888 7.160 5.047 1.00 92.44 191 ALA A CA 1
ATOM 1428 C C . ALA A 1 191 ? -10.233 6.205 3.887 1.00 92.44 191 ALA A C 1
ATOM 1430 O O . ALA A 1 191 ? -10.790 5.127 4.116 1.00 92.44 191 ALA A O 1
ATOM 1431 N N . ASP A 1 192 ? -9.828 6.541 2.658 1.00 92.00 192 ASP A N 1
ATOM 1432 C CA . ASP A 1 192 ? -10.020 5.686 1.480 1.00 92.00 192 ASP A CA 1
ATOM 1433 C C . ASP A 1 192 ? -9.248 4.358 1.603 1.00 92.00 192 ASP A C 1
ATOM 1435 O O . ASP A 1 192 ? -9.771 3.290 1.255 1.00 92.00 192 ASP A O 1
ATOM 1439 N N . ALA A 1 193 ? -8.022 4.402 2.136 1.00 91.69 193 ALA A N 1
ATOM 1440 C CA . ALA A 1 193 ? -7.197 3.224 2.399 1.00 91.69 193 ALA A CA 1
ATOM 1441 C C . ALA A 1 193 ? -7.848 2.278 3.421 1.00 91.69 193 ALA A C 1
ATOM 1443 O O . ALA A 1 193 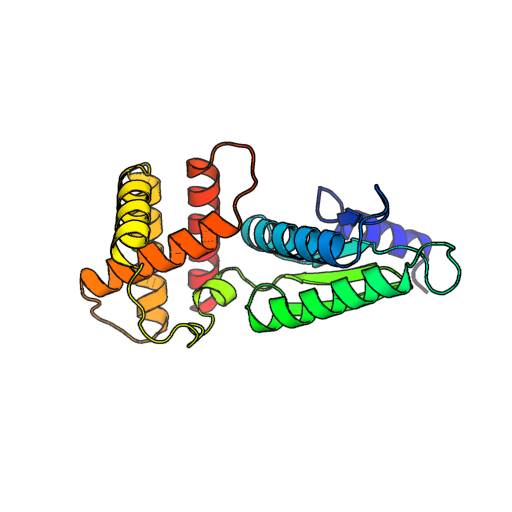? -7.956 1.073 3.180 1.00 91.69 193 ALA A O 1
ATOM 1444 N N . ILE A 1 194 ? -8.338 2.831 4.534 1.00 92.88 194 ILE A N 1
ATOM 1445 C CA . ILE A 1 194 ? -9.052 2.098 5.584 1.00 92.88 194 ILE A CA 1
ATOM 1446 C C . ILE A 1 194 ? -10.319 1.454 5.016 1.00 92.88 194 ILE A C 1
ATOM 1448 O O . ILE A 1 194 ? -10.561 0.264 5.231 1.00 92.88 194 ILE A O 1
ATOM 1452 N N . ALA A 1 195 ? -11.121 2.212 4.264 1.00 92.12 195 ALA A N 1
ATOM 1453 C CA . ALA A 1 195 ? -12.354 1.709 3.668 1.00 92.12 195 ALA A CA 1
ATOM 1454 C C . ALA A 1 195 ? -12.090 0.547 2.697 1.00 92.12 195 ALA A C 1
ATOM 1456 O O . ALA A 1 195 ? -12.845 -0.425 2.675 1.00 92.12 195 ALA A O 1
ATOM 1457 N N . ARG A 1 196 ? -11.006 0.617 1.913 1.00 90.31 196 ARG A N 1
ATOM 1458 C CA . ARG A 1 196 ? -10.583 -0.482 1.035 1.00 90.31 196 ARG A CA 1
ATOM 1459 C C . ARG A 1 196 ? -10.152 -1.712 1.827 1.00 90.31 196 ARG A C 1
ATOM 1461 O O . ARG A 1 196 ? -10.661 -2.792 1.547 1.00 90.31 196 ARG A O 1
ATOM 1468 N N . ALA A 1 197 ? -9.276 -1.548 2.820 1.00 90.12 197 ALA A N 1
ATOM 1469 C CA . ALA A 1 197 ? -8.813 -2.660 3.649 1.00 90.12 197 ALA A CA 1
ATOM 1470 C C . ALA A 1 197 ? -9.986 -3.403 4.303 1.00 90.12 197 ALA A C 1
ATOM 1472 O O . ALA A 1 197 ? -10.024 -4.629 4.295 1.00 90.12 197 ALA A O 1
ATOM 1473 N N . ARG A 1 198 ? -10.978 -2.667 4.819 1.00 90.75 198 ARG A N 1
ATOM 1474 C CA . ARG A 1 198 ? -12.177 -3.253 5.433 1.00 90.75 198 ARG A CA 1
ATOM 1475 C C . ARG A 1 198 ? -12.974 -4.129 4.466 1.00 90.75 198 ARG A C 1
ATOM 1477 O O . ARG A 1 198 ? -13.274 -5.264 4.823 1.00 90.75 198 ARG A O 1
ATOM 1484 N N . ARG A 1 199 ? -13.240 -3.643 3.247 1.00 90.31 199 ARG A N 1
ATOM 1485 C CA . ARG A 1 199 ? -13.923 -4.439 2.211 1.00 90.31 199 ARG A CA 1
ATOM 1486 C C . ARG A 1 199 ? -13.176 -5.736 1.911 1.00 90.31 199 ARG A C 1
ATOM 1488 O O . ARG A 1 199 ? -13.779 -6.794 1.862 1.00 90.31 199 ARG A O 1
ATOM 1495 N N . GLU A 1 200 ? -11.849 -5.684 1.811 1.00 89.12 200 GLU A N 1
ATOM 1496 C CA . GLU A 1 200 ? -11.053 -6.890 1.550 1.00 89.12 200 GLU A CA 1
ATOM 1497 C C . GLU A 1 200 ? -11.087 -7.927 2.683 1.00 89.12 200 GLU A C 1
ATOM 1499 O O . GLU A 1 200 ? -10.882 -9.113 2.414 1.00 89.12 200 GLU A O 1
ATOM 1504 N N . PHE A 1 201 ? -11.287 -7.498 3.934 1.00 85.50 201 PHE A N 1
ATOM 1505 C CA . PHE A 1 201 ? -11.515 -8.402 5.064 1.00 85.50 201 PHE A CA 1
ATOM 1506 C C . PHE A 1 201 ? -12.925 -9.001 5.024 1.00 85.50 201 PHE A C 1
ATOM 1508 O O . PHE A 1 201 ? -13.083 -10.188 5.302 1.00 85.50 201 PHE A O 1
ATOM 1515 N N . GLU A 1 202 ? -13.934 -8.203 4.673 1.00 85.81 202 GLU A N 1
ATOM 1516 C CA . GLU A 1 202 ? -15.322 -8.654 4.507 1.00 85.81 202 GLU A CA 1
ATOM 1517 C C . GLU A 1 202 ? -15.430 -9.715 3.401 1.00 85.81 202 GLU A C 1
ATOM 1519 O O . GLU A 1 202 ? -15.946 -10.799 3.661 1.00 85.81 202 GLU A O 1
ATOM 1524 N N . ASP A 1 203 ? -14.823 -9.467 2.237 1.00 83.75 203 ASP A N 1
ATOM 1525 C CA . ASP A 1 203 ? -14.804 -10.395 1.096 1.00 83.75 203 ASP A CA 1
ATOM 1526 C C . ASP A 1 203 ? -14.072 -11.717 1.393 1.00 83.75 203 ASP A C 1
ATOM 1528 O O . ASP A 1 203 ? -14.288 -12.712 0.713 1.00 83.75 203 ASP A O 1
ATOM 1532 N N . SER A 1 204 ? -13.167 -11.740 2.380 1.00 75.75 204 SER A N 1
ATOM 1533 C CA . SER A 1 204 ? -12.391 -12.942 2.733 1.00 75.75 204 SER A CA 1
ATOM 1534 C C . SER A 1 204 ? -13.102 -13.894 3.699 1.00 75.75 204 SER A C 1
ATOM 1536 O O . SER A 1 204 ? -12.622 -15.004 3.922 1.00 75.75 204 SER A O 1
ATOM 1538 N N . LEU A 1 205 ? -14.202 -13.440 4.307 1.00 63.38 205 LEU A N 1
ATOM 1539 C CA . LEU A 1 205 ? -14.984 -14.185 5.298 1.00 63.38 205 LEU A CA 1
ATOM 1540 C C . LEU A 1 205 ? -16.333 -14.679 4.750 1.00 63.38 205 LEU A C 1
ATOM 1542 O O . LEU A 1 205 ? -17.036 -15.394 5.466 1.00 63.38 205 LEU A O 1
ATOM 1546 N N . ALA A 1 206 ? -16.688 -14.271 3.529 1.00 55.81 206 ALA A N 1
ATOM 1547 C CA . ALA A 1 206 ? -17.851 -14.730 2.772 1.00 55.81 206 ALA A CA 1
ATOM 1548 C C . ALA A 1 206 ? -17.504 -15.970 1.935 1.00 55.81 206 ALA A C 1
ATOM 1550 O O . ALA A 1 206 ? -18.387 -16.848 1.817 1.00 55.81 206 ALA A O 1
#